Protein 6CHU (pdb70)

Foldseek 3Di:
DAPVLVFAFEEEEDALLPLVCPVVNVVLGRAYEHELPPVADPVSSVSSLVSPLVRDDDLNRYEYEFEAPPDPRNVVNVVSCVNDPHQEYEHECDQALVRQVVPPPGAYAYEHQAPNCLVHVLRNLQRPRYQHYEYEQPSHQVNVVHDDQADPVRHGDDVSVVSLVSRVVSNVVRVHAYEYYEDPPVVPLVSLLVVLLVCLLVPHRHYYYHDSVNRVSNNVSNVPDDDVNVVSVVSVVD

Structure (mmCIF, N/CA/C/O backbone):
data_6CHU
#
_entry.id   6CHU
#
_cell.length_a   91.135
_cell.length_b   91.135
_cell.length_c   220.291
_cell.angle_alpha   90.00
_cell.angle_beta   90.00
_cell.angle_gamma   120.00
#
_symmetry.space_group_name_H-M   'H 3 2'
#
loop_
_entity.id
_entity.type
_entity.pdbx_description
1 polymer 'Citrate lyase subunit beta-like protein'
2 non-polymer 'MAGNESIUM ION'
3 non-polymer 'ACETATE ION'
4 non-polymer 1,2-ETHANEDIOL
5 water water
#
loop_
_atom_site.group_PDB
_atom_site.id
_atom_site.type_symbol
_atom_site.label_atom_id
_atom_site.label_alt_id
_atom_site.label_comp_id
_atom_site.label_asym_id
_atom_site.label_entity_id
_atom_site.label_seq_id
_atom_site.pdbx_PDB_ins_code
_atom_site.Cartn_x
_atom_site.Cartn_y
_atom_site.Cartn_z
_atom_site.occupancy
_atom_site.B_iso_or_equiv
_atom_site.auth_seq_id
_atom_site.auth_comp_id
_atom_site.auth_asym_id
_atom_site.auth_atom_id
_atom_site.pdbx_PDB_model_num
ATOM 1 N N . HIS A 1 8 ? 4.265 -24.528 30.845 1.00 50.60 0 HIS A N 1
ATOM 2 C CA . HIS A 1 8 ? 5.151 -23.368 30.785 1.00 52.80 0 HIS A CA 1
ATOM 3 C C . HIS A 1 8 ? 5.185 -22.738 29.396 1.00 53.93 0 HIS A C 1
ATOM 4 O O . HIS A 1 8 ? 5.427 -21.536 29.252 1.00 54.79 0 HIS A O 1
ATOM 11 N N . MET A 1 9 ? 4.945 -23.554 28.374 1.00 48.41 1 MET A N 1
ATOM 12 C CA . MET A 1 9 ? 4.893 -23.094 26.995 1.00 47.53 1 MET A CA 1
ATOM 13 C C . MET A 1 9 ? 3.524 -23.408 26.414 1.00 44.99 1 MET A C 1
ATOM 14 O O . MET A 1 9 ? 2.921 -24.434 26.740 1.00 41.85 1 MET A O 1
ATOM 19 N N . ASN A 1 10 ? 3.028 -22.519 25.558 1.00 41.85 2 ASN A N 1
ATOM 20 C CA . ASN A 1 10 ? 1.798 -22.794 24.820 1.00 44.54 2 ASN A CA 1
ATOM 21 C C . ASN A 1 10 ? 2.173 -23.481 23.508 1.00 42.72 2 ASN A C 1
ATOM 22 O O . ASN A 1 10 ? 2.113 -22.913 22.415 1.00 37.31 2 ASN A O 1
ATOM 27 N N . LEU A 1 11 ? 2.588 -24.742 23.646 1.00 37.88 3 LEU A N 1
ATOM 28 C CA . LEU A 1 11 ? 3.081 -25.485 22.491 1.00 37.46 3 LEU A CA 1
ATOM 29 C C . LEU A 1 11 ? 1.985 -25.735 21.465 1.00 42.72 3 LEU A C 1
ATOM 30 O O . LEU A 1 11 ? 2.257 -25.729 20.256 1.00 43.77 3 LEU A O 1
ATOM 35 N N . ARG A 1 12 ? 0.746 -25.954 21.917 1.00 41.36 4 ARG A N 1
ATOM 36 C CA . ARG A 1 12 ? -0.358 -26.112 20.974 1.00 46.88 4 ARG A CA 1
ATOM 37 C C . ARG A 1 12 ? -0.613 -24.841 20.178 1.00 47.01 4 ARG A C 1
ATOM 38 O O . ARG A 1 12 ? -1.107 -24.913 19.047 1.00 48.16 4 ARG A O 1
ATOM 46 N N . ALA A 1 13 ? -0.277 -23.674 20.734 1.00 46.95 5 ALA A N 1
ATOM 47 C CA . ALA A 1 13 ? -0.456 -22.435 19.986 1.00 47.86 5 ALA A CA 1
ATOM 48 C C . ALA A 1 13 ? 0.534 -22.325 18.835 1.00 46.43 5 ALA A C 1
ATOM 49 O O . ALA A 1 13 ? 0.234 -21.682 17.823 1.00 45.75 5 ALA A O 1
ATOM 51 N N . ALA A 1 14 ? 1.711 -22.927 18.969 1.00 45.52 6 ALA A N 1
ATOM 52 C CA . ALA A 1 14 ? 2.670 -22.898 17.877 1.00 46.33 6 ALA A CA 1
ATOM 53 C C . ALA A 1 14 ? 2.259 -23.890 16.793 1.00 44.28 6 ALA A C 1
ATOM 54 O O . ALA A 1 14 ? 1.521 -24.850 17.034 1.00 45.27 6 ALA A O 1
ATOM 56 N N . GLY A 1 15 ? 2.745 -23.643 15.580 1.00 44.43 7 GLY A N 1
ATOM 57 C CA . GLY A 1 15 ? 2.423 -24.489 14.470 1.00 38.62 7 GLY A CA 1
ATOM 58 C C . GLY A 1 15 ? 3.019 -25.879 14.611 1.00 33.65 7 GLY A C 1
ATOM 59 O O . GLY A 1 15 ? 3.687 -26.208 15.605 1.00 32.58 7 GLY A O 1
ATOM 60 N N . PRO A 1 16 ? 2.781 -26.713 13.602 1.00 28.11 8 PRO A N 1
ATOM 61 C CA . PRO A 1 16 ? 3.209 -28.116 13.661 1.00 27.42 8 PRO A CA 1
ATOM 62 C C . PRO A 1 16 ? 4.634 -28.373 13.200 1.00 27.02 8 PRO A C 1
ATOM 63 O O . PRO A 1 16 ? 5.076 -29.525 13.257 1.00 25.74 8 PRO A O 1
ATOM 67 N N . GLY A 1 17 ? 5.358 -27.356 12.739 1.00 26.21 9 GLY A N 1
ATOM 68 C CA . GLY A 1 17 ? 6.667 -27.599 12.167 1.00 26.34 9 GLY A CA 1
ATOM 69 C C . GLY A 1 17 ? 7.779 -27.339 13.155 1.00 23.05 9 GLY A C 1
ATOM 70 O O . GLY A 1 17 ? 8.162 -26.189 13.382 1.00 27.20 9 GLY A O 1
ATOM 71 N N . TRP A 1 18 ? 8.298 -28.407 13.746 1.00 23.43 10 TRP A N 1
ATOM 72 C CA . TRP A 1 18 ? 9.394 -28.334 14.696 1.00 24.41 10 TRP A CA 1
ATOM 73 C C . TRP A 1 18 ? 10.686 -28.746 14.004 1.00 24.82 10 TRP A C 1
ATOM 74 O O . TRP A 1 18 ? 10.691 -29.627 13.140 1.00 26.28 10 TRP A O 1
ATOM 85 N N . LEU A 1 19 ? 11.788 -28.114 14.397 1.00 23.96 11 LEU A N 1
ATOM 86 C CA . LEU A 1 19 ? 13.042 -28.266 13.662 1.00 24.75 11 LEU A CA 1
ATOM 87 C C . LEU A 1 19 ? 14.197 -28.459 14.632 1.00 23.53 11 LEU A C 1
ATOM 88 O O . LEU A 1 19 ? 14.457 -27.587 15.468 1.00 24.92 11 LEU A O 1
ATOM 93 N N . PHE A 1 20 ? 14.892 -29.593 14.512 1.00 24.21 12 PHE A N 1
ATOM 94 C CA . PHE A 1 20 ? 16.154 -29.777 15.219 1.00 22.63 12 PHE A CA 1
ATOM 95 C C . PHE A 1 20 ? 17.207 -28.813 14.682 1.00 26.83 12 PHE A C 1
ATOM 96 O O . PHE A 1 20 ? 17.361 -28.646 13.469 1.00 26.14 12 PHE A O 1
ATOM 104 N N . CYS A 1 21 ? 17.953 -28.200 15.599 1.00 21.60 13 CYS A N 1
ATOM 105 C CA . CYS A 1 21 ? 19.146 -27.426 15.264 1.00 24.22 13 CYS A CA 1
ATOM 106 C C . CYS A 1 21 ? 20.237 -27.847 16.238 1.00 29.05 13 CYS A C 1
ATOM 107 O O . CYS A 1 21 ? 20.074 -27.659 17.461 1.00 29.53 13 CYS A O 1
ATOM 110 N N . PRO A 1 22 ? 21.336 -28.436 15.767 1.00 27.46 14 PRO A N 1
ATOM 111 C CA . PRO A 1 22 ? 22.446 -28.770 16.677 1.00 26.89 14 PRO A CA 1
ATOM 112 C C . PRO A 1 22 ? 22.924 -27.535 17.430 1.00 27.96 14 PRO A C 1
ATOM 113 O O . PRO A 1 22 ? 23.191 -26.487 16.834 1.00 28.18 14 PRO A O 1
ATOM 117 N N . ALA A 1 23 ? 23.051 -27.671 18.755 1.00 27.37 15 ALA A N 1
ATOM 118 C CA . ALA A 1 23 ? 23.381 -26.520 19.591 1.00 22.95 15 ALA A CA 1
ATOM 119 C C . ALA A 1 23 ? 24.833 -26.072 19.472 1.00 29.39 15 ALA A C 1
ATOM 120 O O . ALA A 1 23 ? 25.170 -25.020 20.022 1.00 30.3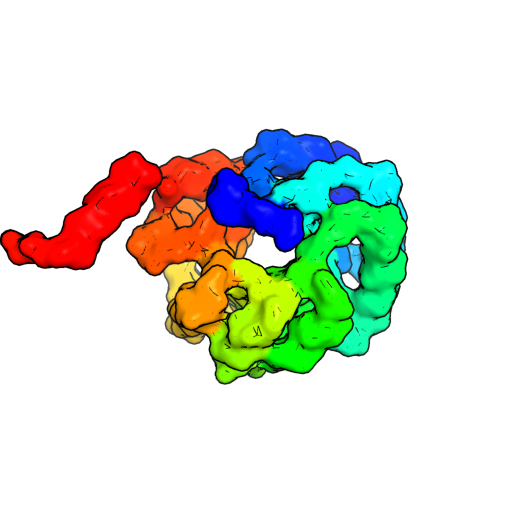9 15 ALA A O 1
ATOM 122 N N . ASP A 1 24 ? 25.701 -26.822 18.787 1.00 30.96 16 ASP A N 1
ATOM 123 C CA . ASP A 1 24 ? 27.054 -26.340 18.534 1.00 31.20 16 ASP A CA 1
ATOM 124 C C . ASP A 1 24 ? 27.144 -25.509 17.261 1.00 36.73 16 ASP A C 1
ATOM 125 O O . ASP A 1 24 ? 28.250 -25.191 16.814 1.00 34.36 16 ASP A O 1
ATOM 130 N N . ARG A 1 25 ? 26.009 -25.124 16.684 1.00 33.95 17 ARG A N 1
ATOM 131 C CA . ARG A 1 25 ? 25.972 -24.231 15.527 1.00 33.85 17 ARG A CA 1
ATOM 132 C C . ARG A 1 25 ? 25.149 -22.984 15.851 1.00 36.23 17 ARG A C 1
ATOM 133 O O . ARG A 1 25 ? 24.095 -22.748 15.245 1.00 36.80 17 ARG A O 1
ATOM 141 N N . PRO A 1 26 ? 25.602 -22.166 16.812 1.00 33.35 18 PRO A N 1
ATOM 142 C CA . PRO A 1 26 ? 24.839 -20.953 17.163 1.00 31.64 18 PRO A CA 1
ATOM 143 C C . PRO A 1 26 ? 24.667 -19.985 16.008 1.00 36.77 18 PRO A C 1
ATOM 144 O O . PRO A 1 26 ? 23.717 -19.193 16.009 1.00 37.81 18 PRO A O 1
ATOM 148 N N . GLU A 1 27 ? 25.564 -20.008 15.023 1.00 39.45 19 GLU A N 1
ATOM 149 C CA . GLU A 1 27 ? 25.386 -19.154 13.857 1.00 39.88 19 GLU A CA 1
ATOM 150 C C . GLU A 1 27 ? 24.127 -19.502 13.074 1.00 37.95 19 GLU A C 1
ATOM 151 O O . GLU A 1 27 ? 23.709 -18.707 12.226 1.00 44.00 19 GLU A O 1
ATOM 157 N N . ARG A 1 28 ? 23.508 -20.649 13.347 1.00 37.03 20 ARG A N 1
ATOM 158 C CA . ARG A 1 28 ? 22.297 -21.077 12.660 1.00 38.96 20 ARG A CA 1
ATOM 159 C C . ARG A 1 28 ? 21.032 -20.891 13.489 1.00 37.54 20 ARG A C 1
ATOM 160 O O . ARG A 1 28 ? 19.940 -21.145 12.974 1.00 35.84 20 ARG A O 1
ATOM 168 N N . PHE A 1 29 ? 21.147 -20.462 14.752 1.00 35.87 21 PHE A N 1
ATOM 169 C CA . PHE A 1 29 ? 19.981 -20.440 15.639 1.00 35.55 21 PHE A CA 1
ATOM 170 C C . PHE A 1 29 ? 18.905 -19.499 15.107 1.00 35.50 21 PHE A C 1
ATOM 171 O O . PHE A 1 29 ? 17.720 -19.850 15.070 1.00 31.41 21 PHE A O 1
ATOM 179 N N . ALA A 1 30 ? 19.301 -18.291 14.698 1.00 38.04 22 ALA A N 1
ATOM 180 C CA . ALA A 1 30 ? 18.320 -17.320 14.220 1.00 37.93 22 ALA A CA 1
ATOM 181 C C . ALA A 1 30 ? 17.607 -17.829 12.974 1.00 36.32 22 ALA A C 1
ATOM 182 O O . ALA A 1 30 ? 16.389 -17.665 12.835 1.00 39.59 22 ALA A O 1
ATOM 184 N N . LYS A 1 31 ? 18.351 -18.460 12.062 1.00 37.89 23 LYS A N 1
ATOM 185 C CA . LYS A 1 31 ? 17.743 -18.982 10.844 1.00 39.81 23 LYS A CA 1
ATOM 186 C C . LYS A 1 31 ? 16.758 -20.095 11.163 1.00 38.13 23 LYS A C 1
ATOM 187 O O . LYS A 1 31 ? 15.688 -20.185 10.550 1.00 32.76 23 LYS A O 1
ATOM 193 N N . ALA A 1 32 ? 17.111 -20.960 12.117 1.00 34.94 24 ALA A N 1
ATOM 194 C CA . ALA A 1 32 ? 16.215 -22.041 12.510 1.00 30.73 24 ALA A CA 1
ATOM 195 C C . ALA A 1 32 ? 14.933 -21.492 13.123 1.00 30.04 24 ALA A C 1
ATOM 196 O O . ALA A 1 32 ? 13.836 -21.988 12.837 1.00 30.92 24 ALA A O 1
ATOM 198 N N . ALA A 1 33 ? 15.051 -20.457 13.961 1.00 31.60 25 ALA A N 1
ATOM 199 C CA . ALA A 1 33 ? 13.872 -19.876 14.591 1.00 32.71 25 ALA A CA 1
ATOM 200 C C . ALA A 1 33 ? 12.965 -19.214 13.562 1.00 37.02 25 ALA A C 1
ATOM 201 O O . ALA A 1 33 ? 11.734 -19.291 13.669 1.00 40.33 25 ALA A O 1
ATOM 203 N N . ALA A 1 34 ? 13.554 -18.555 12.562 1.00 35.03 26 ALA A N 1
ATOM 204 C CA . ALA A 1 34 ? 12.754 -17.934 11.510 1.00 34.72 26 ALA A CA 1
ATOM 205 C C . ALA A 1 34 ? 12.094 -18.972 10.607 1.00 36.73 26 ALA A C 1
ATOM 206 O O . ALA A 1 34 ? 11.015 -18.716 10.064 1.00 44.17 26 ALA A O 1
ATOM 208 N N . ALA A 1 35 ? 12.712 -20.144 10.437 1.00 35.94 27 ALA A N 1
ATOM 209 C CA . ALA A 1 35 ? 12.168 -21.151 9.528 1.00 36.75 27 ALA A CA 1
ATOM 210 C C . ALA A 1 35 ? 11.081 -22.003 10.168 1.00 35.03 27 ALA A C 1
ATOM 211 O O . ALA A 1 35 ? 10.190 -22.492 9.467 1.00 33.23 27 ALA A O 1
ATOM 213 N N . ALA A 1 36 ? 11.132 -22.207 11.477 1.00 28.85 28 ALA A N 1
ATOM 214 C CA . ALA A 1 36 ? 10.302 -23.217 12.104 1.00 27.70 28 ALA A CA 1
ATOM 215 C C . ALA A 1 36 ? 9.310 -22.592 13.077 1.00 31.38 28 ALA A C 1
ATOM 216 O O . ALA A 1 36 ? 9.435 -21.431 13.484 1.00 31.24 28 ALA A O 1
ATOM 218 N N . ASP A 1 37 ? 8.307 -23.391 13.436 1.00 27.16 29 ASP A N 1
ATOM 2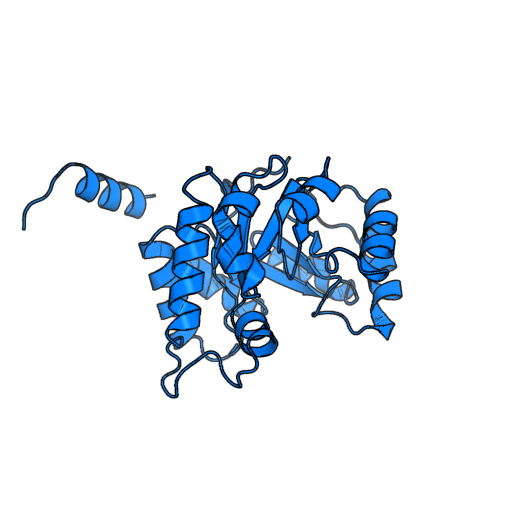19 C CA . ASP A 1 37 ? 7.370 -22.997 14.481 1.00 32.57 29 ASP A CA 1
ATOM 220 C C . ASP A 1 37 ? 8.008 -23.132 15.860 1.00 31.09 29 ASP A C 1
ATOM 221 O O . ASP A 1 37 ? 7.929 -22.216 16.682 1.00 29.95 29 ASP A O 1
ATOM 226 N N . VAL A 1 38 ? 8.668 -24.254 16.115 1.00 26.20 30 VAL A N 1
ATOM 227 C CA . VAL A 1 38 ? 9.411 -24.478 17.355 1.00 24.98 30 VAL A CA 1
ATOM 228 C C . VAL A 1 38 ? 10.776 -25.036 16.983 1.00 27.97 30 VAL A C 1
ATOM 229 O O . VAL A 1 38 ? 10.883 -25.883 16.091 1.00 28.04 30 VAL A O 1
ATOM 233 N N . VAL A 1 39 ? 11.818 -24.560 17.654 1.00 24.94 31 VAL A N 1
ATOM 234 C CA . VAL A 1 39 ? 13.172 -25.059 17.448 1.00 23.10 31 VAL A CA 1
ATOM 235 C C . VAL A 1 39 ? 13.527 -25.989 18.600 1.00 24.86 31 VAL A C 1
ATOM 236 O O . VAL A 1 39 ? 13.288 -25.661 19.772 1.00 25.18 31 VAL A O 1
ATOM 240 N N . ILE A 1 40 ? 14.110 -27.137 18.277 1.00 21.17 32 ILE A N 1
ATOM 241 C CA . ILE A 1 40 ? 14.676 -28.042 19.274 1.00 20.62 32 ILE A CA 1
ATOM 242 C C . ILE A 1 40 ? 16.186 -27.845 19.234 1.00 26.91 32 ILE A C 1
ATOM 243 O O . ILE A 1 40 ? 16.861 -28.349 18.329 1.00 23.85 32 ILE A O 1
ATOM 248 N N . LEU A 1 41 ? 16.735 -27.121 20.208 1.00 22.76 33 LEU A N 1
ATOM 249 C CA . LEU A 1 41 ? 18.185 -26.979 20.286 1.00 24.22 33 LEU A CA 1
ATOM 250 C C . LEU A 1 41 ? 18.736 -28.271 20.870 1.00 29.00 33 LEU A C 1
ATOM 251 O O . LEU A 1 41 ? 18.310 -28.706 21.949 1.00 25.92 33 LEU A O 1
ATOM 256 N N . ASP A 1 42 ? 19.644 -28.908 20.138 1.00 25.39 34 ASP A N 1
ATOM 257 C CA . ASP A 1 42 ? 19.987 -30.301 20.370 1.00 26.02 34 ASP A CA 1
ATOM 258 C C . ASP A 1 42 ? 21.346 -30.409 21.045 1.00 24.79 34 ASP A C 1
ATOM 259 O O . ASP A 1 42 ? 22.355 -29.956 20.494 1.00 25.97 34 ASP A O 1
ATOM 264 N N . LEU A 1 43 ? 21.371 -31.028 22.225 1.00 24.10 35 LEU A N 1
ATOM 265 C CA . LEU A 1 43 ? 22.612 -31.410 22.885 1.00 24.21 35 LEU A CA 1
ATOM 266 C C . LEU A 1 43 ? 22.924 -32.895 22.726 1.00 26.06 35 LEU A C 1
ATOM 267 O O . LEU A 1 43 ? 24.006 -33.337 23.144 1.00 21.82 35 LEU A O 1
ATOM 272 N N . GLU A 1 44 ? 22.017 -33.672 22.128 1.00 23.02 36 GLU A N 1
ATOM 273 C CA . GLU A 1 44 ? 22.238 -35.110 22.003 1.00 24.55 36 GLU A CA 1
ATOM 274 C C . GLU A 1 44 ? 22.770 -35.467 20.613 1.00 24.67 36 GLU A C 1
ATOM 275 O O . GLU A 1 44 ? 23.824 -34.968 20.208 1.00 25.74 36 GLU A O 1
ATOM 281 N N . ASP A 1 45 ? 22.067 -36.329 19.871 1.00 22.75 37 ASP A N 1
ATOM 282 C CA . ASP A 1 45 ? 22.704 -36.982 18.729 1.00 24.47 37 ASP A CA 1
ATOM 283 C C . ASP A 1 45 ? 23.092 -36.018 17.614 1.00 28.36 37 ASP A C 1
ATOM 284 O O . ASP A 1 45 ? 23.966 -36.353 16.807 1.00 28.30 37 ASP A O 1
ATOM 289 N N . GLY A 1 46 ? 22.499 -34.830 17.561 1.00 26.60 38 GLY A N 1
ATOM 290 C CA . GLY A 1 46 ? 22.923 -33.871 16.552 1.00 28.60 38 GLY A CA 1
ATOM 291 C C . GLY A 1 46 ? 24.299 -33.271 16.776 1.00 30.50 38 GLY A C 1
ATOM 292 O O . GLY A 1 46 ? 24.815 -32.614 15.864 1.00 27.60 38 GLY A O 1
ATOM 293 N N . VAL A 1 47 ? 24.906 -33.473 17.947 1.00 28.12 39 VAL A N 1
ATOM 294 C CA . VAL A 1 47 ? 26.187 -32.864 18.299 1.00 31.71 39 VAL A CA 1
ATOM 295 C C . VAL A 1 47 ? 27.179 -33.962 18.652 1.00 32.11 39 VAL A C 1
ATOM 296 O O . VAL A 1 47 ? 26.887 -34.816 19.499 1.00 33.56 39 VAL A O 1
ATOM 300 N N . ALA A 1 48 ? 28.356 -33.920 18.024 1.00 31.59 40 ALA A N 1
ATOM 301 C CA . ALA A 1 48 ? 29.395 -34.901 18.305 1.00 33.53 40 ALA A CA 1
ATOM 302 C C . ALA A 1 48 ? 29.838 -34.803 19.760 1.00 38.06 40 ALA A C 1
ATOM 303 O O . ALA A 1 48 ? 29.852 -33.721 20.355 1.00 34.64 40 ALA A O 1
ATOM 305 N N . GLU A 1 49 ? 30.199 -35.960 20.325 1.00 38.04 41 GLU A N 1
ATOM 306 C CA . GLU A 1 49 ? 30.630 -36.038 21.719 1.00 41.19 41 GLU A CA 1
ATOM 307 C C . GLU A 1 49 ? 31.638 -34.944 22.070 1.00 41.16 41 GLU A C 1
ATOM 308 O O . GLU A 1 49 ? 31.510 -34.274 23.100 1.00 42.97 41 GLU A O 1
ATOM 314 N N . ALA A 1 50 ? 32.646 -34.740 21.216 1.00 40.84 42 ALA A N 1
ATOM 315 C CA . ALA A 1 50 ? 33.687 -33.762 21.521 1.00 36.12 42 ALA A CA 1
ATOM 316 C C . ALA A 1 50 ? 33.187 -32.325 21.441 1.00 36.08 42 ALA A C 1
ATOM 317 O O . ALA A 1 50 ? 33.858 -31.419 21.952 1.00 37.70 42 ALA A O 1
ATOM 319 N N . GLN A 1 51 ? 32.045 -32.096 20.804 1.00 33.21 43 GLN A N 1
ATOM 320 C CA . GLN A 1 51 ? 31.497 -30.760 20.615 1.00 38.82 43 GLN A CA 1
ATOM 321 C C . GLN A 1 51 ? 30.402 -30.410 21.616 1.00 35.83 43 GLN A C 1
ATOM 322 O O . GLN A 1 51 ? 29.892 -29.287 21.584 1.00 31.85 43 GLN A O 1
ATOM 328 N N . LYS A 1 52 ? 30.026 -31.332 22.496 1.00 36.02 44 LYS A N 1
ATOM 329 C CA . LYS A 1 52 ? 28.933 -31.065 23.425 1.00 32.94 44 LYS A CA 1
ATOM 330 C C . LYS A 1 52 ? 29.270 -29.958 24.430 1.00 34.90 44 LYS A C 1
ATOM 331 O O . LYS A 1 52 ? 28.390 -29.140 24.745 1.00 34.39 44 LYS A O 1
ATOM 337 N N . PRO A 1 53 ? 30.493 -29.889 24.977 1.00 37.60 45 PRO A N 1
ATOM 338 C CA . PRO A 1 53 ? 30.819 -28.723 25.819 1.00 35.75 45 PRO A CA 1
ATOM 339 C C . PRO A 1 53 ? 30.664 -27.397 25.092 1.00 37.78 45 PRO A C 1
ATOM 340 O O . PRO A 1 53 ? 30.138 -26.437 25.669 1.00 36.53 45 PRO A O 1
ATOM 344 N N . ALA A 1 54 ? 31.102 -27.315 23.832 1.00 36.15 46 ALA A N 1
ATOM 345 C CA . ALA A 1 54 ? 30.902 -26.081 23.076 1.00 38.45 46 ALA A CA 1
ATOM 346 C C . ALA A 1 54 ? 29.422 -25.818 22.815 1.00 37.12 46 ALA A C 1
ATOM 347 O O . ALA A 1 54 ? 29.000 -24.657 22.760 1.00 33.72 46 ALA A O 1
ATOM 349 N N . ALA A 1 55 ? 28.621 -26.876 22.658 1.00 31.39 47 ALA A N 1
ATOM 350 C CA . ALA A 1 55 ? 27.188 -26.692 22.445 1.00 30.51 47 ALA A CA 1
ATOM 351 C C . ALA A 1 55 ? 26.518 -26.128 23.693 1.00 32.29 47 ALA A C 1
ATOM 352 O O . ALA A 1 55 ? 25.599 -25.308 23.593 1.00 34.35 47 ALA A O 1
ATOM 354 N N . ARG A 1 56 ? 26.973 -26.551 24.875 1.00 34.62 48 ARG A N 1
ATOM 355 C CA . ARG A 1 56 ? 26.411 -26.033 26.120 1.00 30.47 48 ARG A CA 1
ATOM 356 C C . ARG A 1 56 ? 26.721 -24.552 26.300 1.00 28.22 48 ARG A C 1
ATOM 357 O O . ARG A 1 56 ? 25.878 -23.794 26.794 1.00 33.65 48 ARG A O 1
ATOM 365 N N . ASN A 1 57 ? 27.922 -24.120 25.907 1.00 32.36 49 ASN A N 1
ATOM 366 C CA . ASN A 1 57 ? 28.243 -22.697 25.959 1.00 35.52 49 ASN A CA 1
ATOM 367 C C . ASN A 1 57 ? 27.403 -21.909 24.961 1.00 35.71 49 ASN A C 1
ATOM 368 O O . ASN A 1 57 ? 26.919 -20.818 25.278 1.00 35.74 49 ASN A O 1
ATOM 373 N N . ALA A 1 58 ? 27.213 -22.443 23.752 1.00 31.88 50 ALA A N 1
ATOM 374 C CA . ALA A 1 58 ? 26.369 -21.751 22.783 1.00 35.91 50 ALA A CA 1
ATOM 375 C C . ALA A 1 58 ? 24.941 -21.647 23.296 1.00 35.67 50 ALA A C 1
ATOM 376 O O . ALA A 1 58 ? 24.259 -20.641 23.067 1.00 39.09 50 ALA A O 1
ATOM 378 N N . LEU A 1 59 ? 24.477 -22.684 23.997 1.00 34.39 51 LEU A N 1
ATOM 379 C CA . LEU A 1 59 ? 23.141 -22.658 24.578 1.00 33.35 51 LEU A CA 1
ATOM 380 C C . LEU A 1 59 ? 22.969 -21.466 25.508 1.00 36.10 51 LEU A C 1
ATOM 381 O O . LEU A 1 59 ? 21.937 -20.786 25.477 1.00 34.71 51 LEU A O 1
ATOM 386 N N . ARG A 1 60 ? 23.976 -21.199 26.342 1.00 32.34 52 ARG A N 1
ATOM 387 C CA . ARG A 1 60 ? 23.923 -20.051 27.240 1.00 36.43 52 ARG A CA 1
ATOM 388 C C . ARG A 1 60 ? 24.099 -18.738 26.487 1.00 35.97 52 ARG A C 1
ATOM 389 O O . ARG A 1 60 ? 23.456 -17.734 26.819 1.00 41.29 52 ARG A O 1
ATOM 397 N N . ASP A 1 61 ? 24.969 -18.717 25.476 1.00 39.57 53 ASP A N 1
ATOM 398 C CA . ASP A 1 61 ? 25.434 -17.458 24.899 1.00 41.49 53 ASP A CA 1
ATOM 399 C C . ASP A 1 61 ? 24.519 -16.893 23.822 1.00 37.95 53 ASP A C 1
ATOM 400 O O . ASP A 1 61 ? 24.519 -15.676 23.606 1.00 35.16 53 ASP A O 1
ATOM 405 N N . THR A 1 62 ? 23.744 -17.733 23.144 1.00 36.93 54 THR A N 1
ATOM 406 C CA . THR A 1 62 ? 22.953 -17.326 21.983 1.00 40.28 54 THR A CA 1
ATOM 407 C C . THR A 1 62 ? 21.508 -17.740 22.227 1.00 36.19 54 THR A C 1
ATOM 408 O O . THR A 1 62 ? 21.050 -18.778 21.731 1.00 33.80 54 THR A O 1
ATOM 412 N N . PRO A 1 63 ? 20.758 -16.948 22.991 1.00 34.27 55 PRO A N 1
ATOM 413 C CA . PRO A 1 63 ? 19.403 -17.355 23.373 1.00 30.85 55 PRO A CA 1
ATOM 414 C C . PRO A 1 63 ? 18.396 -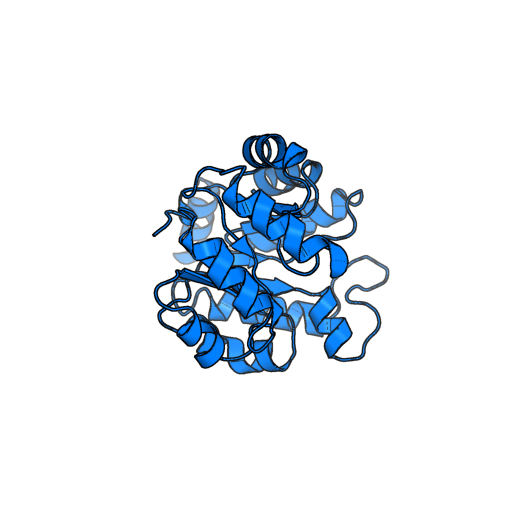17.190 22.243 1.00 34.93 55 PRO A C 1
ATOM 415 O O . PRO A 1 63 ? 18.490 -16.283 21.408 1.00 36.05 55 PRO A O 1
ATOM 419 N N . LEU A 1 64 ? 17.426 -18.097 22.231 1.00 31.16 56 LEU A N 1
ATOM 420 C CA . LEU A 1 64 ? 16.243 -18.023 21.385 1.00 34.42 56 LEU A CA 1
ATOM 421 C C . LEU A 1 64 ? 15.022 -17.795 22.270 1.00 34.90 56 LEU A C 1
ATOM 422 O O . LEU A 1 64 ? 15.104 -17.849 23.498 1.00 35.53 56 LEU A O 1
ATOM 427 N N . ASP A 1 65 ? 13.884 -17.517 21.633 1.00 35.16 57 ASP A N 1
ATOM 428 C CA . ASP A 1 65 ? 12.634 -17.267 22.348 1.00 35.76 57 ASP A CA 1
ATOM 429 C C . ASP A 1 65 ? 12.225 -18.512 23.124 1.00 31.62 57 ASP A C 1
ATOM 430 O O . ASP A 1 65 ? 11.904 -19.542 22.515 1.00 28.70 57 ASP A O 1
ATOM 435 N N . PRO A 1 66 ? 12.217 -18.468 24.461 1.00 31.82 58 PRO A N 1
ATOM 436 C CA . PRO A 1 66 ? 11.854 -19.668 25.228 1.00 30.76 58 PRO A CA 1
ATOM 437 C C . PRO A 1 66 ? 10.397 -20.076 25.081 1.00 28.92 58 PRO A C 1
ATOM 438 O O . PRO A 1 66 ? 10.066 -21.209 25.434 1.00 31.94 58 PRO A O 1
ATOM 442 N N . GLU A 1 67 ? 9.522 -19.206 24.563 1.00 33.10 59 GLU A 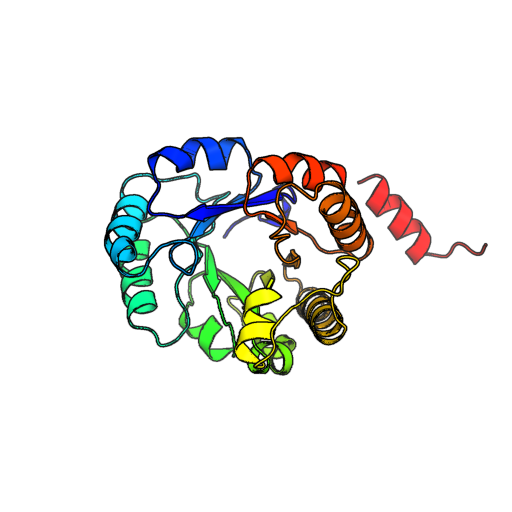N 1
ATOM 443 C CA . GLU A 1 67 ? 8.154 -19.623 24.257 1.00 32.00 59 GLU A CA 1
ATOM 444 C C . GLU A 1 67 ? 8.083 -20.542 23.042 1.00 31.69 59 GLU A C 1
ATOM 445 O O . GLU A 1 67 ? 7.048 -21.181 22.824 1.00 34.31 59 GLU A O 1
ATOM 451 N N . ARG A 1 68 ? 9.156 -20.634 22.258 1.00 30.65 60 ARG A N 1
ATOM 452 C CA . ARG A 1 68 ? 9.135 -21.375 21.002 1.00 29.23 60 ARG A CA 1
ATOM 453 C C . ARG A 1 68 ? 10.380 -22.231 20.823 1.00 30.05 60 ARG A C 1
ATOM 454 O O . ARG A 1 68 ? 10.712 -22.597 19.689 1.00 28.71 60 ARG A O 1
ATOM 462 N N . THR A 1 69 ? 11.077 -22.551 21.914 1.00 26.09 61 THR A N 1
ATOM 463 C CA . THR A 1 69 ? 12.310 -23.319 21.847 1.00 22.97 61 THR A CA 1
ATOM 464 C C . THR A 1 69 ? 12.328 -24.356 22.958 1.00 25.66 61 THR A C 1
ATOM 465 O O . THR A 1 69 ? 12.011 -24.051 24.110 1.00 27.31 61 THR A O 1
ATOM 469 N N A VAL A 1 70 ? 12.725 -25.578 22.586 0.50 22.79 62 VAL A N 1
ATOM 470 N N B VAL A 1 70 ? 12.665 -25.587 22.607 0.50 22.60 62 VAL A N 1
ATOM 471 C CA A VAL A 1 70 ? 12.869 -26.751 23.446 0.50 23.35 62 VAL A CA 1
ATOM 472 C CA B VAL A 1 70 ? 12.915 -26.621 23.595 0.50 23.71 62 VAL A CA 1
ATOM 473 C C A VAL A 1 70 ? 14.311 -27.239 23.333 0.50 25.27 62 VAL A C 1
ATOM 474 C C B VAL A 1 70 ? 14.359 -27.070 23.426 0.50 25.29 62 VAL A C 1
ATOM 475 O O A VAL A 1 70 ? 14.940 -27.094 22.282 0.50 25.57 62 VAL A O 1
ATOM 476 O O B VAL A 1 70 ? 15.028 -26.737 22.448 0.50 23.81 62 VAL A O 1
ATOM 483 N N . VAL A 1 71 ? 14.851 -27.804 24.414 1.00 22.50 63 VAL A N 1
ATOM 484 C CA . VAL A 1 71 ? 16.237 -28.273 24.421 1.00 23.31 63 VAL A CA 1
ATOM 485 C C . VAL A 1 71 ? 16.235 -29.788 24.560 1.00 22.37 63 VAL A C 1
ATOM 486 O O . VAL A 1 71 ? 15.712 -30.321 25.547 1.00 22.74 63 VAL A O 1
ATOM 490 N N . ARG A 1 72 ? 16.809 -30.490 23.576 1.00 22.22 64 ARG A N 1
ATOM 491 C CA . ARG A 1 72 ? 16.997 -31.930 23.722 1.00 18.22 64 ARG A CA 1
ATOM 492 C C . ARG A 1 72 ? 18.273 -32.191 24.507 1.00 21.05 64 ARG A C 1
ATOM 493 O O . ARG A 1 72 ? 19.374 -31.828 24.069 1.00 22.40 64 ARG A O 1
ATOM 501 N N . ILE A 1 73 ? 18.115 -32.788 25.690 1.00 22.14 65 ILE A N 1
ATOM 502 C CA . ILE A 1 73 ? 19.239 -33.137 26.546 1.00 20.08 65 ILE A CA 1
ATOM 503 C C . ILE A 1 73 ? 19.660 -34.566 26.236 1.00 20.83 65 ILE A C 1
ATOM 504 O O . ILE A 1 73 ? 19.117 -35.198 25.329 1.00 22.23 65 ILE A O 1
ATOM 509 N N . ASN A 1 74 ? 20.638 -35.074 26.972 1.00 23.16 66 ASN A N 1
ATOM 510 C CA . ASN A 1 74 ? 21.116 -36.429 26.776 1.00 24.17 66 ASN A CA 1
ATOM 511 C C . ASN A 1 74 ? 20.349 -37.394 27.681 1.00 24.53 66 ASN A C 1
ATOM 512 O O . ASN A 1 74 ? 19.527 -36.991 28.511 1.00 21.76 66 ASN A O 1
ATOM 517 N N . ALA A 1 75 ? 20.591 -38.688 27.482 1.00 23.87 67 ALA A N 1
ATOM 518 C CA . ALA A 1 75 ? 19.703 -39.692 28.056 1.00 23.76 67 ALA A CA 1
ATOM 519 C C . ALA A 1 75 ? 19.880 -39.802 29.572 1.00 25.25 67 ALA A C 1
ATOM 520 O O . ALA A 1 75 ? 20.905 -39.416 30.143 1.00 24.28 67 ALA A O 1
ATOM 522 N N . GLY A 1 76 ? 18.848 -40.343 30.222 1.00 22.49 68 GLY A N 1
ATOM 523 C CA . GLY A 1 76 ? 18.867 -40.548 31.660 1.00 22.28 68 GLY A CA 1
ATOM 524 C C . GLY A 1 76 ? 20.081 -41.328 32.123 1.00 26.36 68 GLY A C 1
ATOM 525 O O . GLY A 1 76 ? 20.502 -42.289 31.469 1.00 26.63 68 GLY A O 1
ATOM 526 N N . GLY A 1 77 ? 20.679 -40.897 33.227 1.00 26.64 69 GLY A N 1
ATOM 527 C CA . GLY A 1 77 ? 21.803 -41.597 33.805 1.00 30.64 69 GLY A CA 1
ATOM 528 C C . GLY A 1 77 ? 23.149 -41.305 33.181 1.00 36.06 69 GLY A C 1
ATOM 529 O O . GLY A 1 77 ? 24.160 -41.824 33.670 1.00 32.83 69 GLY A O 1
ATOM 530 N N . THR A 1 78 ? 23.211 -40.497 32.127 1.00 30.79 70 THR A N 1
ATOM 531 C CA . THR A 1 78 ? 24.494 -40.196 31.505 1.00 29.48 70 THR A CA 1
ATOM 532 C C . THR A 1 78 ? 25.147 -38.983 32.154 1.00 31.35 70 THR A C 1
ATOM 533 O O . THR A 1 78 ? 24.474 -38.074 32.652 1.00 28.12 70 THR A O 1
ATOM 537 N N . ALA A 1 79 ? 26.480 -38.972 32.133 1.00 26.55 71 ALA A N 1
ATOM 538 C CA . ALA A 1 79 ? 27.199 -37.795 32.604 1.00 26.89 71 ALA A CA 1
ATOM 539 C C . ALA A 1 79 ? 26.881 -36.584 31.737 1.00 30.06 71 ALA A C 1
ATOM 540 O O . ALA A 1 79 ? 26.823 -35.457 32.244 1.00 27.88 71 ALA A O 1
ATOM 542 N N . ASP A 1 80 ? 26.640 -36.800 30.436 1.00 30.47 72 ASP A N 1
ATOM 543 C CA . ASP A 1 80 ? 26.261 -35.691 29.566 1.00 30.27 72 ASP A CA 1
ATOM 544 C C . ASP A 1 80 ? 24.984 -35.019 30.046 1.00 25.11 72 ASP A C 1
ATOM 545 O O . ASP A 1 80 ? 24.895 -33.786 30.055 1.00 26.08 72 ASP A O 1
ATOM 550 N N . GLN A 1 81 ? 23.984 -35.805 30.453 1.00 28.26 73 GLN A N 1
ATOM 551 C CA . GLN A 1 81 ? 22.745 -35.185 30.914 1.00 28.33 73 GLN A CA 1
ATOM 552 C C . GLN A 1 81 ? 22.991 -34.309 32.135 1.00 23.33 73 GLN A C 1
ATOM 553 O O . GLN A 1 81 ? 22.413 -33.219 32.255 1.00 23.73 73 GLN A O 1
ATOM 559 N N . ALA A 1 82 ? 23.860 -34.757 33.046 1.00 24.03 74 ALA A N 1
ATOM 560 C CA . ALA A 1 82 ? 24.177 -33.940 34.212 1.00 26.71 74 ALA A CA 1
ATOM 561 C C . ALA A 1 82 ? 24.802 -32.618 33.793 1.00 28.36 74 ALA A C 1
ATOM 562 O O . ALA A 1 82 ? 24.448 -31.556 34.322 1.00 25.83 74 ALA A O 1
ATOM 564 N N . ARG A 1 83 ? 25.726 -32.663 32.828 1.00 27.53 75 ARG A N 1
ATOM 565 C CA . ARG A 1 83 ? 26.320 -31.437 32.306 1.00 29.06 75 ARG A CA 1
ATOM 566 C C . ARG A 1 83 ? 25.275 -30.565 31.618 1.00 27.12 75 ARG A C 1
ATOM 567 O O . ARG A 1 83 ? 25.294 -29.337 31.768 1.00 25.86 75 ARG A O 1
ATOM 575 N N . ASP A 1 84 ? 24.352 -31.187 30.870 1.00 27.02 76 ASP A N 1
ATOM 576 C CA . ASP A 1 84 ? 23.287 -30.446 30.190 1.00 24.22 76 ASP A CA 1
ATOM 577 C C . ASP A 1 84 ? 22.437 -29.661 31.179 1.00 26.50 76 ASP A C 1
ATOM 578 O O . ASP A 1 84 ? 22.113 -28.490 30.951 1.00 24.47 76 ASP A O 1
ATOM 583 N N . LEU A 1 85 ? 22.013 -30.314 32.260 1.00 22.67 77 LEU A N 1
ATOM 584 C CA . LEU A 1 85 ? 21.143 -29.634 33.216 1.00 23.48 77 LEU A CA 1
ATOM 585 C C . LEU A 1 85 ? 21.867 -28.490 33.905 1.00 26.24 77 LEU A C 1
ATOM 586 O O . LEU A 1 85 ? 21.260 -27.445 34.194 1.00 27.31 77 LEU A O 1
ATOM 591 N N . GLU A 1 86 ? 23.167 -28.648 34.155 1.00 23.64 78 GLU A N 1
ATOM 592 C CA . GLU A 1 86 ? 23.934 -27.534 34.696 1.00 25.61 78 GLU A CA 1
ATOM 593 C C . GLU A 1 86 ? 23.950 -26.360 33.726 1.00 28.74 78 GLU A C 1
ATOM 594 O O . GLU A 1 86 ? 23.756 -25.208 34.132 1.00 30.60 78 GLU A O 1
ATOM 600 N N . ALA A 1 87 ? 24.164 -26.632 32.437 1.00 30.50 79 ALA A N 1
ATOM 601 C CA . ALA A 1 87 ? 24.180 -25.552 31.456 1.00 30.05 79 ALA A CA 1
ATOM 602 C C . ALA A 1 87 ? 22.816 -24.885 31.345 1.00 28.08 79 ALA A C 1
ATOM 603 O O . ALA A 1 87 ? 22.727 -23.657 31.203 1.00 30.79 79 ALA A O 1
ATOM 605 N N . LEU A 1 88 ? 21.743 -25.677 31.424 1.00 23.39 80 LEU A N 1
ATOM 606 C CA . LEU A 1 88 ? 20.391 -25.141 31.298 1.00 23.09 80 LEU A CA 1
ATOM 607 C C . LEU A 1 88 ? 20.043 -24.190 32.429 1.00 29.18 80 LEU A C 1
ATOM 608 O O . LEU A 1 88 ? 19.166 -23.330 32.265 1.00 27.91 80 LEU A O 1
ATOM 613 N N . ALA A 1 89 ? 20.692 -24.351 33.585 1.00 26.34 81 ALA A N 1
ATOM 614 C CA . ALA A 1 89 ? 20.389 -23.521 34.747 1.00 29.86 81 ALA A CA 1
ATOM 615 C C . ALA A 1 89 ? 20.490 -22.035 34.425 1.00 35.79 81 ALA A C 1
ATOM 616 O O . ALA A 1 89 ? 19.692 -21.225 34.918 1.00 37.80 81 ALA A O 1
ATOM 618 N N . GLY A 1 90 ? 21.466 -21.657 33.605 1.00 38.75 82 GLY A N 1
ATOM 619 C CA . GLY A 1 90 ? 21.668 -20.262 33.269 1.00 45.25 82 GLY A CA 1
ATOM 620 C C . GLY A 1 90 ? 20.983 -19.836 31.988 1.00 44.78 82 GLY A C 1
ATOM 621 O O . GLY A 1 90 ? 21.454 -18.924 31.303 1.00 49.88 82 GLY A O 1
ATOM 622 N N . THR A 1 91 ? 19.878 -20.495 31.647 1.00 32.90 83 THR A N 1
ATOM 623 C CA . THR A 1 91 ? 19.049 -20.144 30.503 1.00 30.37 83 THR A CA 1
ATOM 624 C C . THR A 1 91 ? 17.619 -19.899 30.963 1.00 35.89 83 THR A C 1
ATOM 625 O O . THR A 1 91 ? 17.254 -20.143 32.116 1.00 32.36 83 THR A O 1
ATOM 629 N N . ALA A 1 92 ? 16.795 -19.428 30.034 1.00 29.86 84 ALA A N 1
ATOM 630 C CA . ALA A 1 92 ? 15.389 -19.198 30.317 1.00 31.48 84 ALA A CA 1
ATOM 631 C C . ALA A 1 92 ? 14.510 -20.327 29.809 1.00 28.66 84 ALA A C 1
ATOM 632 O O . ALA A 1 92 ? 13.281 -20.205 29.843 1.00 30.39 84 ALA A O 1
ATOM 634 N N . TYR A 1 93 ? 15.105 -21.420 29.336 1.00 26.22 85 TYR A N 1
ATOM 635 C CA . TYR A 1 93 ? 14.315 -22.520 28.804 1.00 24.98 85 TYR A CA 1
ATOM 636 C C . TYR A 1 93 ? 13.654 -23.288 29.938 1.00 31.03 85 TYR A C 1
ATOM 637 O O . TYR A 1 93 ? 14.207 -23.416 31.034 1.00 35.59 85 TYR A O 1
ATOM 646 N N . THR A 1 94 ? 12.438 -23.754 29.678 1.00 23.21 86 THR A N 1
ATOM 647 C CA . THR A 1 94 ? 11.635 -24.480 30.652 1.00 24.17 86 THR A CA 1
ATOM 648 C C . THR A 1 94 ? 11.327 -25.906 30.240 1.00 23.87 86 THR A C 1
ATOM 649 O O . THR A 1 94 ? 10.906 -26.701 31.095 1.00 23.43 86 THR A O 1
ATOM 653 N N . THR A 1 95 ? 11.504 -26.252 28.969 1.00 24.88 87 THR A N 1
ATOM 654 C CA . THR A 1 95 ? 11.014 -27.510 28.422 1.00 22.29 87 THR A CA 1
ATOM 655 C C . THR A 1 95 ? 12.170 -28.264 27.787 1.00 22.50 87 THR A C 1
ATOM 656 O O . THR A 1 95 ? 12.909 -27.700 26.966 1.00 23.64 87 THR A O 1
ATOM 660 N N . VAL A 1 96 ? 12.349 -29.518 28.196 1.00 22.42 88 VAL A N 1
ATOM 661 C CA . VAL A 1 96 ? 13.409 -30.362 27.660 1.00 19.87 88 VAL A CA 1
ATOM 662 C C . VAL A 1 96 ? 12.797 -31.556 26.939 1.00 19.61 88 VAL A C 1
ATOM 663 O O . VAL A 1 96 ? 11.687 -32.007 27.247 1.00 23.72 88 VAL A O 1
ATOM 667 N N . MET A 1 97 ? 13.551 -32.077 25.981 1.00 18.49 89 MET A N 1
ATOM 668 C CA . MET A 1 97 ? 13.218 -33.312 25.287 1.00 16.69 89 MET A CA 1
ATOM 669 C C . MET A 1 97 ? 14.177 -34.385 25.779 1.00 19.40 89 MET A C 1
ATOM 670 O O . MET A 1 97 ? 15.398 -34.198 25.724 1.00 20.05 89 MET A O 1
ATOM 675 N N . LEU A 1 98 ? 13.620 -35.492 26.278 1.00 22.70 90 LEU A N 1
ATOM 676 C CA . LEU A 1 98 ? 14.402 -36.570 26.864 1.00 16.71 90 LEU A CA 1
ATOM 677 C C . LEU A 1 98 ? 14.529 -37.716 25.869 1.00 17.14 90 LEU A C 1
ATOM 678 O O . LEU A 1 98 ? 13.531 -38.406 25.609 1.00 20.16 90 LEU A O 1
ATOM 683 N N . PRO A 1 99 ? 15.704 -37.968 25.303 1.00 17.17 91 PRO A N 1
ATOM 684 C CA . PRO A 1 99 ? 15.848 -39.085 24.363 1.00 19.18 91 PRO A CA 1
ATOM 685 C C . PRO A 1 99 ? 15.966 -40.396 25.120 1.00 20.54 91 PRO A C 1
ATOM 686 O O . PRO A 1 99 ? 16.300 -40.435 26.310 1.00 18.11 91 PRO A O 1
ATOM 690 N N . LYS A 1 100 ? 15.713 -41.485 24.393 1.00 19.93 92 LYS A N 1
ATOM 691 C CA . LYS A 1 100 ? 15.717 -42.827 24.970 1.00 22.79 92 LYS A CA 1
ATOM 692 C C . LYS A 1 100 ? 14.904 -42.861 26.263 1.00 21.93 92 LYS A C 1
ATOM 693 O O . LYS A 1 100 ? 15.282 -43.509 27.243 1.00 18.92 92 LYS A O 1
ATOM 699 N N . ALA A 1 101 ? 13.777 -42.152 26.273 1.00 19.58 93 ALA A N 1
ATOM 700 C CA . ALA A 1 101 ? 12.950 -42.124 27.477 1.00 17.87 93 ALA A CA 1
ATOM 701 C C . ALA A 1 101 ? 12.403 -43.521 27.759 1.00 19.06 93 ALA A C 1
ATOM 702 O O . ALA A 1 101 ? 11.764 -44.132 26.896 1.00 17.72 93 ALA A O 1
ATOM 704 N N . GLU A 1 102 ? 12.648 -44.037 28.970 1.00 20.04 94 GLU A N 1
ATOM 705 C CA . GLU A 1 102 ? 12.318 -45.428 29.253 1.00 20.01 94 GLU A CA 1
ATOM 706 C C . GLU A 1 102 ? 11.533 -45.673 30.528 1.00 21.81 94 GLU A C 1
ATOM 707 O O . GLU A 1 102 ? 11.153 -46.823 30.771 1.00 20.40 94 GLU A O 1
ATOM 713 N N . SER A 1 103 ? 11.259 -44.648 31.336 1.00 19.71 95 SER A N 1
ATOM 714 C CA . SER A 1 103 ? 10.470 -44.866 32.541 1.00 21.13 95 SER A CA 1
ATOM 715 C C . SER A 1 103 ? 9.871 -43.549 33.007 1.00 21.27 95 SER A C 1
ATOM 716 O O . SER A 1 103 ? 10.386 -42.470 32.703 1.00 21.67 95 SER A O 1
ATOM 719 N N . ALA A 1 104 ? 8.790 -43.654 33.789 1.00 20.27 96 ALA A N 1
ATOM 720 C CA . ALA A 1 104 ? 8.277 -42.4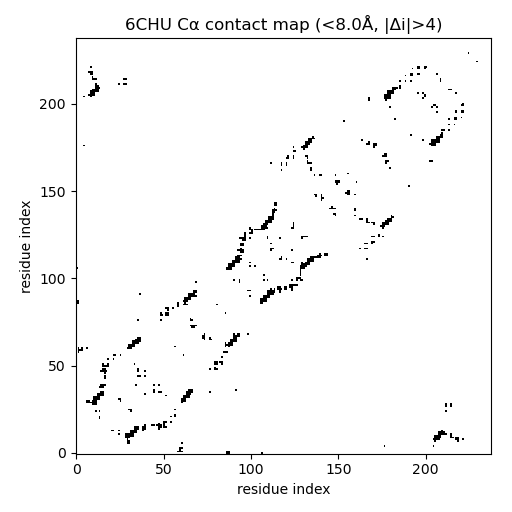66 34.465 1.00 21.16 96 ALA A CA 1
ATOM 721 C C . ALA A 1 104 ? 9.350 -41.839 35.350 1.00 22.35 96 ALA A C 1
ATOM 722 O O . ALA A 1 104 ? 9.457 -40.608 35.440 1.00 22.48 96 ALA A O 1
ATOM 724 N N . ALA A 1 105 ? 10.172 -42.672 35.998 1.00 23.92 97 ALA A N 1
ATOM 725 C CA . ALA A 1 105 ? 11.195 -42.141 36.894 1.00 22.83 97 ALA A CA 1
ATOM 726 C C . ALA A 1 105 ? 12.196 -41.254 36.150 1.00 21.30 97 ALA A C 1
ATOM 727 O O . ALA A 1 105 ? 12.663 -40.245 36.699 1.00 22.05 97 ALA A O 1
ATOM 729 N N . GLN A 1 106 ? 12.532 -41.602 34.901 1.00 21.14 98 GLN A N 1
ATOM 730 C CA . GLN A 1 106 ? 13.442 -40.751 34.130 1.00 20.68 98 GLN A CA 1
ATOM 731 C C . GLN A 1 106 ? 12.817 -39.392 33.850 1.00 23.45 98 GLN A C 1
ATOM 732 O O . GLN A 1 106 ? 13.520 -38.376 33.816 1.00 23.60 98 GLN A O 1
ATOM 738 N N . VAL A 1 107 ? 11.500 -39.357 33.629 1.00 21.59 99 VAL A N 1
ATOM 739 C CA . VAL A 1 107 ? 10.820 -38.084 33.412 1.00 22.06 99 VAL A CA 1
ATOM 740 C C . VAL A 1 107 ? 10.738 -37.302 34.711 1.00 20.75 99 VAL A C 1
ATOM 741 O O . VAL A 1 107 ? 11.005 -36.091 34.749 1.00 22.92 99 VAL A O 1
ATOM 745 N N . ILE A 1 108 ? 10.387 -37.983 35.804 1.00 22.00 100 ILE A N 1
ATOM 746 C CA . ILE A 1 108 ? 10.212 -37.310 37.087 1.00 21.64 100 ILE A CA 1
ATOM 747 C C . ILE A 1 108 ? 11.518 -36.693 37.569 1.00 24.19 100 ILE A C 1
ATOM 748 O O . ILE A 1 108 ? 11.513 -35.620 38.195 1.00 24.91 100 ILE A O 1
ATOM 753 N N . GLU A 1 109 ? 12.661 -37.324 37.270 1.00 21.35 101 GLU A N 1
ATOM 754 C CA . GLU A 1 109 ? 13.898 -36.730 37.771 1.00 28.78 101 GLU A CA 1
ATOM 755 C C . GLU A 1 109 ? 14.264 -35.431 37.063 1.00 30.22 101 GLU A C 1
ATOM 756 O O . GLU A 1 109 ? 15.229 -34.776 37.473 1.00 30.63 101 GLU A O 1
ATOM 762 N N . LEU A 1 110 ? 13.506 -35.035 36.043 1.00 21.87 102 LEU A N 1
ATOM 763 C CA . LEU A 1 110 ? 13.678 -33.757 35.373 1.00 20.97 102 LEU A CA 1
ATOM 764 C C . LEU A 1 110 ? 12.749 -32.667 35.903 1.00 21.64 102 LEU A C 1
ATOM 765 O O . LEU A 1 110 ? 12.889 -31.514 35.486 1.00 24.39 102 LEU A O 1
ATOM 770 N N . ALA A 1 111 ? 11.798 -33.001 36.775 1.00 21.63 103 ALA A N 1
ATOM 771 C CA . ALA A 1 111 ? 11.014 -31.976 37.447 1.00 24.24 103 ALA A CA 1
ATOM 772 C C . ALA A 1 111 ? 11.958 -30.967 38.093 1.00 29.19 103 ALA A C 1
ATOM 773 O O . ALA A 1 111 ? 13.023 -31.354 38.598 1.00 27.32 103 ALA A O 1
ATOM 775 N N . PRO A 1 112 ? 11.607 -29.670 38.118 1.00 26.88 104 PRO A N 1
ATOM 776 C CA . PRO A 1 112 ? 10.324 -29.060 37.738 1.00 23.36 104 PRO A CA 1
ATOM 777 C C . PRO A 1 112 ? 10.224 -28.656 36.263 1.00 23.35 104 PRO A C 1
ATOM 778 O O . PRO A 1 112 ? 9.364 -27.845 35.928 1.00 24.24 104 PRO A O 1
ATOM 782 N N . ARG A 1 113 ? 11.076 -29.206 35.402 1.00 22.83 105 ARG A N 1
ATOM 783 C CA . ARG A 1 113 ? 11.006 -28.892 33.978 1.00 22.82 105 ARG A CA 1
ATOM 784 C C . ARG A 1 113 ? 9.819 -29.596 33.323 1.00 21.21 105 ARG A C 1
ATOM 785 O O . ARG A 1 113 ? 9.344 -30.632 33.797 1.00 23.96 105 ARG A O 1
ATOM 793 N N . ASP A 1 114 ? 9.316 -29.003 32.236 1.00 21.59 106 ASP A N 1
ATOM 794 C CA . ASP A 1 114 ? 8.389 -29.697 31.348 1.00 21.59 106 ASP A CA 1
ATOM 795 C C . ASP A 1 114 ? 9.183 -30.617 30.432 1.00 19.37 106 ASP A C 1
ATOM 796 O O . ASP A 1 114 ? 10.282 -30.268 29.990 1.00 21.33 106 ASP A O 1
ATOM 801 N N . VAL A 1 115 ? 8.633 -31.800 30.143 1.00 19.10 107 VAL A N 1
ATOM 802 C CA . VAL A 1 115 ? 9.380 -32.845 29.446 1.00 20.45 107 VAL A CA 1
ATOM 803 C C . VAL A 1 115 ? 8.612 -33.333 28.228 1.00 24.45 107 VAL A C 1
ATOM 804 O O . VAL A 1 115 ? 7.437 -33.702 28.334 1.00 19.99 107 VAL A O 1
ATOM 808 N N . ILE A 1 116 ? 9.284 -33.358 27.080 1.00 19.58 108 ILE A N 1
ATOM 809 C CA . ILE A 1 116 ? 8.827 -34.111 25.917 1.00 20.74 108 ILE A CA 1
ATOM 810 C C . ILE A 1 116 ? 9.632 -35.399 25.897 1.00 17.74 108 ILE A C 1
ATOM 811 O O . ILE A 1 116 ? 10.850 -35.377 25.701 1.00 19.98 108 ILE A O 1
ATOM 816 N N . ALA A 1 117 ? 8.964 -36.527 26.124 1.00 16.90 109 ALA A N 1
ATOM 817 C CA . ALA A 1 117 ? 9.632 -37.820 26.175 1.00 15.72 109 ALA A CA 1
ATOM 818 C C . ALA A 1 117 ? 9.736 -38.378 24.761 1.00 20.40 109 ALA A C 1
ATOM 819 O O . ALA A 1 117 ? 8.721 -38.527 24.066 1.00 18.64 109 ALA A O 1
ATOM 821 N N . LEU A 1 118 ? 10.961 -38.661 24.335 1.00 19.66 110 LEU A N 1
ATOM 822 C CA . LEU A 1 118 ? 11.229 -39.224 23.014 1.00 16.92 110 LEU A CA 1
ATOM 823 C C . LEU A 1 118 ? 11.460 -40.717 23.220 1.00 17.38 110 LEU A C 1
ATOM 824 O O . LEU A 1 118 ? 12.511 -41.141 23.714 1.00 18.77 110 LEU A O 1
ATOM 829 N N . VAL A 1 119 ? 10.453 -41.509 22.869 1.00 19.59 111 VAL A N 1
ATOM 830 C CA . VAL A 1 119 ? 10.511 -42.962 22.979 1.00 18.83 111 VAL A CA 1
ATOM 831 C C . VAL A 1 119 ? 11.137 -43.523 21.704 1.00 19.56 111 VAL A C 1
ATOM 832 O O . VAL A 1 119 ? 10.625 -43.309 20.599 1.00 19.69 111 VAL A O 1
ATOM 836 N N . GLU A 1 120 ? 12.254 -44.237 21.862 1.00 17.15 112 GLU A N 1
ATOM 837 C CA . GLU A 1 120 ? 13.003 -44.772 20.730 1.00 17.88 112 GLU A CA 1
ATOM 838 C C . GLU A 1 120 ? 13.739 -46.046 21.128 1.00 21.05 112 GLU A C 1
ATOM 839 O O . GLU A 1 120 ? 14.792 -46.361 20.564 1.00 19.60 112 GLU A O 1
ATOM 845 N N . THR A 1 121 ? 13.206 -46.777 22.112 1.00 21.16 113 THR A N 1
ATOM 846 C CA . THR A 1 121 ? 13.710 -48.081 22.513 1.00 20.71 113 THR A CA 1
ATOM 847 C C . THR A 1 121 ? 12.517 -48.951 22.871 1.00 17.63 113 THR A C 1
ATOM 848 O O . THR A 1 121 ? 11.416 -48.451 23.121 1.00 18.70 113 THR A O 1
ATOM 852 N N . ALA A 1 122 ? 12.753 -50.268 22.892 1.00 16.90 114 ALA A N 1
ATOM 853 C CA . ALA A 1 122 ? 11.693 -51.209 23.242 1.00 18.53 114 ALA A CA 1
ATOM 854 C C . ALA A 1 122 ? 11.165 -50.961 24.648 1.00 20.35 114 ALA A C 1
ATOM 855 O O . ALA A 1 122 ? 9.953 -51.018 24.876 1.00 19.36 114 ALA A O 1
ATOM 857 N N . ARG A 1 123 ? 12.056 -50.708 25.613 1.00 19.57 115 ARG A N 1
ATOM 858 C CA . ARG A 1 123 ? 11.591 -50.456 26.975 1.00 19.07 115 ARG A CA 1
ATOM 859 C C . ARG A 1 123 ? 10.695 -49.227 27.021 1.00 21.43 115 ARG A C 1
ATOM 860 O O . ARG A 1 123 ? 9.691 -49.204 27.746 1.00 22.55 115 ARG A O 1
ATOM 868 N N . GLY A 1 124 ? 11.043 -48.191 26.251 1.00 19.86 116 GLY A N 1
ATOM 869 C CA . GLY A 1 124 ? 10.209 -47.000 26.218 1.00 18.10 116 GLY A CA 1
ATOM 870 C C . GLY A 1 124 ? 8.839 -47.279 25.627 1.00 19.43 116 GLY A C 1
ATOM 871 O O . GLY A 1 124 ? 7.833 -46.732 26.080 1.00 19.08 116 GLY A O 1
ATOM 872 N N . ALA A 1 125 ? 8.786 -48.128 24.599 1.00 19.94 117 ALA A N 1
ATOM 873 C CA . ALA A 1 125 ? 7.502 -48.470 23.992 1.00 21.02 117 ALA A CA 1
ATOM 874 C C . ALA A 1 125 ? 6.636 -49.259 24.964 1.00 18.88 117 ALA A C 1
ATOM 875 O O . ALA A 1 125 ? 5.431 -49.002 25.084 1.00 19.81 117 ALA A O 1
ATOM 877 N N . VAL A 1 126 ? 7.241 -50.221 25.666 1.00 17.78 118 VAL A N 1
ATOM 878 C CA . VAL A 1 126 ? 6.516 -51.033 26.645 1.00 17.54 118 VAL A CA 1
ATOM 879 C C . VAL A 1 126 ? 5.986 -50.175 27.785 1.00 20.03 118 VAL A C 1
ATOM 880 O O . VAL A 1 126 ? 4.923 -50.469 28.356 1.00 22.27 118 VAL A O 1
ATOM 884 N N . CYS A 1 127 ? 6.708 -49.110 28.136 1.00 18.46 119 CYS A N 1
ATOM 885 C CA . CYS A 1 127 ? 6.370 -48.235 29.250 1.00 20.56 119 CYS A CA 1
ATOM 886 C C . CYS A 1 127 ? 5.735 -46.923 28.804 1.00 22.70 119 CYS A C 1
ATOM 887 O O . CYS A 1 127 ? 5.696 -45.973 29.596 1.00 19.45 119 CYS A O 1
ATOM 890 N N . ALA A 1 128 ? 5.223 -46.854 27.568 1.00 18.18 120 ALA A N 1
ATOM 891 C CA . ALA A 1 128 ? 4.788 -45.572 27.016 1.00 15.95 120 ALA A CA 1
ATOM 892 C C . ALA A 1 128 ? 3.685 -44.924 27.853 1.00 18.85 120 ALA A C 1
ATOM 893 O O . ALA A 1 128 ? 3.681 -43.701 28.038 1.00 20.29 120 ALA A O 1
ATOM 895 N N . ALA A 1 129 ? 2.715 -45.709 28.330 1.00 19.77 121 ALA A N 1
ATOM 896 C CA . ALA A 1 129 ? 1.624 -45.126 29.110 1.00 21.94 121 ALA A CA 1
ATOM 897 C C . ALA A 1 129 ? 2.132 -44.542 30.425 1.00 20.76 121 ALA A C 1
ATOM 898 O O . ALA A 1 129 ? 1.698 -43.462 30.850 1.00 19.30 121 ALA A O 1
ATOM 900 N N . GLU A 1 130 ? 3.042 -45.248 31.096 1.00 20.66 122 GLU A N 1
ATOM 901 C CA . GLU A 1 130 ? 3.587 -44.736 32.350 1.00 21.56 122 GLU A CA 1
ATOM 902 C C . GLU A 1 130 ? 4.403 -43.469 32.117 1.00 20.44 122 GLU A C 1
ATOM 903 O O . GLU A 1 130 ? 4.383 -42.541 32.934 1.00 21.18 122 GLU A O 1
ATOM 909 N N . ILE A 1 131 ? 5.136 -43.420 31.010 1.00 17.75 123 ILE A N 1
ATOM 910 C CA . ILE A 1 131 ? 5.909 -42.227 30.670 1.00 16.90 123 ILE A CA 1
ATOM 911 C C . ILE A 1 131 ? 4.981 -41.051 30.376 1.00 17.75 123 ILE A C 1
ATOM 912 O O . ILE A 1 131 ? 5.187 -39.928 30.863 1.00 19.27 123 ILE A O 1
ATOM 917 N N . ALA A 1 132 ? 3.938 -41.289 29.576 1.00 19.64 124 ALA A N 1
ATOM 918 C CA . ALA A 1 132 ? 3.007 -40.212 29.238 1.00 20.88 124 ALA A CA 1
ATOM 919 C C . ALA A 1 132 ? 2.263 -39.684 30.459 1.00 22.43 124 ALA A C 1
ATOM 920 O O . ALA A 1 132 ? 1.954 -38.487 30.529 1.00 20.21 124 ALA A O 1
ATOM 922 N N . ALA A 1 133 ? 1.945 -40.556 31.417 1.00 19.75 125 ALA A N 1
ATOM 923 C CA . ALA A 1 133 ? 1.179 -40.147 32.588 1.00 20.72 125 ALA A CA 1
ATOM 924 C C . ALA A 1 133 ? 2.015 -39.396 33.617 1.00 21.96 125 ALA A C 1
ATOM 925 O O . ALA A 1 133 ? 1.443 -38.769 34.523 1.00 24.22 125 ALA A O 1
ATOM 927 N N . ALA A 1 134 ? 3.343 -39.458 33.515 1.00 20.81 126 ALA A N 1
ATOM 928 C CA . ALA A 1 134 ? 4.214 -38.799 34.490 1.00 23.85 126 ALA A CA 1
ATOM 929 C C . ALA A 1 134 ? 3.915 -37.305 34.551 1.00 22.22 126 ALA A C 1
ATOM 930 O O . ALA A 1 134 ? 3.698 -36.664 33.528 1.00 22.80 126 ALA A O 1
ATOM 932 N N A ASP A 1 135 ? 3.898 -36.750 35.763 0.42 22.51 127 ASP A N 1
ATOM 933 N N B ASP A 1 135 ? 3.912 -36.748 35.767 0.58 22.36 127 ASP A N 1
ATOM 934 C CA A ASP A 1 135 ? 3.489 -35.356 35.920 0.42 24.18 127 ASP A CA 1
ATOM 935 C CA B ASP A 1 135 ? 3.487 -35.358 35.937 0.58 24.24 127 ASP A CA 1
ATOM 936 C C A ASP A 1 135 ? 4.257 -34.371 35.040 0.42 24.68 127 ASP A C 1
ATOM 937 C C B ASP A 1 135 ? 4.264 -34.343 35.092 0.58 24.93 127 ASP A C 1
ATOM 938 O O A ASP A 1 135 ? 3.616 -33.468 34.476 0.42 23.94 127 ASP A O 1
ATOM 939 O O B ASP A 1 135 ? 3.636 -33.381 34.616 0.58 23.85 127 ASP A O 1
ATOM 948 N N . PRO A 1 136 ? 5.582 -34.464 34.871 1.00 23.42 128 PRO A N 1
ATOM 949 C CA . PRO A 1 136 ? 6.270 -33.467 34.027 1.00 22.16 128 PRO A CA 1
ATOM 950 C C . PRO A 1 136 ? 5.970 -33.569 32.542 1.00 23.71 128 PRO A C 1
ATOM 951 O O . PRO A 1 136 ? 6.302 -32.629 31.808 1.00 20.92 128 PRO A O 1
ATOM 955 N N . THR A 1 137 ? 5.387 -34.670 32.066 1.00 19.81 129 THR A N 1
ATOM 956 C CA . THR A 1 137 ? 5.290 -34.892 30.627 1.00 20.87 129 THR A CA 1
ATOM 957 C C . THR A 1 137 ? 4.301 -33.916 30.003 1.00 20.31 129 THR A C 1
ATOM 958 O O . THR A 1 137 ? 3.174 -33.761 30.485 1.00 21.17 129 THR A O 1
ATOM 962 N N . VAL A 1 138 ? 4.734 -33.236 28.941 1.00 19.79 130 VAL A N 1
ATOM 963 C CA . VAL A 1 138 ? 3.834 -32.418 28.136 1.00 20.74 130 VAL A CA 1
ATOM 964 C C . VAL A 1 138 ? 3.718 -32.916 26.705 1.00 19.97 130 VAL A C 1
ATOM 965 O O . VAL A 1 138 ? 2.830 -32.445 25.976 1.00 19.95 130 VAL A O 1
ATOM 969 N N . GLY A 1 139 ? 4.553 -33.858 26.285 1.00 21.11 131 GLY A N 1
ATOM 970 C CA . GLY A 1 139 ? 4.469 -34.406 24.942 1.00 21.62 131 GLY A CA 1
ATOM 971 C C . GLY A 1 139 ? 5.182 -35.732 24.846 1.00 21.60 131 GLY A C 1
ATOM 972 O O . GLY A 1 139 ? 6.062 -36.049 25.656 1.00 19.33 131 GLY A O 1
ATOM 973 N N . MET A 1 140 ? 4.790 -36.515 23.834 1.00 17.50 132 MET A N 1
ATOM 974 C CA . MET A 1 140 ? 5.445 -37.769 23.492 1.00 18.55 132 MET A CA 1
ATOM 975 C C . MET A 1 140 ? 5.881 -37.701 22.039 1.00 17.18 132 MET A C 1
ATOM 976 O O . MET A 1 140 ? 5.094 -37.298 21.173 1.00 18.66 132 MET A O 1
ATOM 981 N N . MET A 1 141 ? 7.118 -38.100 21.786 1.00 19.57 133 MET A N 1
ATOM 982 C CA . MET A 1 141 ? 7.662 -38.263 20.447 1.00 18.17 133 MET A CA 1
ATOM 983 C C . MET A 1 141 ? 8.150 -39.697 20.308 1.00 17.84 133 MET A C 1
ATOM 984 O O . MET A 1 141 ? 8.393 -40.390 21.302 1.00 18.79 133 MET A O 1
ATOM 989 N N . TRP A 1 142 ? 8.319 -40.153 19.069 1.00 19.94 134 TRP A N 1
ATOM 990 C CA . TRP A 1 142 ? 8.961 -41.437 18.861 1.00 19.79 134 TRP A CA 1
ATOM 991 C C . TRP A 1 142 ? 10.083 -41.280 17.846 1.00 19.41 134 TRP A C 1
ATOM 992 O O . TRP A 1 142 ? 10.141 -40.302 17.093 1.00 20.24 134 TRP A O 1
ATOM 1003 N N . GLY A 1 143 ? 11.022 -42.225 17.882 1.00 17.05 135 GLY A N 1
ATOM 1004 C CA . GLY A 1 143 ? 12.165 -42.170 16.982 1.00 21.38 135 GLY A CA 1
ATOM 1005 C C . GLY A 1 143 ? 12.457 -43.512 16.344 1.00 21.27 135 GLY A C 1
ATOM 1006 O O . GLY A 1 143 ? 12.831 -44.462 17.038 1.00 22.54 135 GLY A O 1
ATOM 1007 N N . ALA A 1 144 ? 12.314 -43.603 15.023 1.00 20.69 136 ALA A N 1
ATOM 1008 C CA . ALA A 1 144 ? 12.361 -44.912 14.379 1.00 20.06 136 ALA A CA 1
ATOM 1009 C C . ALA A 1 144 ? 13.787 -45.457 14.300 1.00 22.52 136 ALA A C 1
ATOM 1010 O O . ALA A 1 144 ? 14.003 -46.666 14.448 1.00 24.45 136 ALA A O 1
ATOM 1012 N N . GLU A 1 145 ? 14.777 -44.596 14.050 1.00 22.19 137 GLU A N 1
ATOM 1013 C CA . GLU A 1 145 ? 16.116 -45.123 13.790 1.00 24.12 137 GLU A CA 1
ATOM 1014 C C . GLU A 1 145 ? 16.768 -45.669 15.056 1.00 21.99 137 GLU A C 1
ATOM 1015 O O . GLU A 1 145 ? 17.377 -46.746 15.021 1.00 23.84 137 GLU A O 1
ATOM 1021 N N . ASP A 1 146 ? 16.680 -44.936 16.175 1.00 21.16 138 ASP A N 1
ATOM 1022 C CA . ASP A 1 146 ? 17.198 -45.471 17.438 1.00 20.56 138 ASP A CA 1
ATOM 1023 C C . ASP A 1 146 ? 16.389 -46.680 17.902 1.00 20.86 138 ASP A C 1
ATOM 1024 O O . ASP A 1 146 ? 16.949 -47.601 18.516 1.00 21.76 138 ASP A O 1
ATOM 1029 N N . LEU A 1 147 ? 15.085 -46.707 17.613 1.00 20.79 139 LEU A N 1
ATOM 1030 C CA . LEU A 1 147 ? 14.294 -47.892 17.940 1.00 18.96 139 LEU A CA 1
ATOM 1031 C C . LEU A 1 147 ? 14.885 -49.124 17.266 1.00 21.64 139 LEU A C 1
ATOM 1032 O O . LEU A 1 147 ? 15.199 -50.121 17.926 1.00 19.50 139 LEU A O 1
ATOM 1037 N N . ILE A 1 148 ? 15.089 -49.053 15.950 1.00 19.75 140 ILE A N 1
ATOM 1038 C CA . ILE A 1 148 ? 15.628 -50.197 15.223 1.00 18.62 140 ILE A CA 1
ATOM 1039 C C . ILE A 1 148 ? 17.051 -50.496 15.665 1.00 20.01 140 ILE A C 1
ATOM 1040 O O . ILE A 1 148 ? 17.452 -51.661 15.766 1.00 22.81 140 ILE A O 1
ATOM 1045 N N . ALA A 1 149 ? 17.853 -49.452 15.901 1.00 21.79 141 ALA A N 1
ATOM 1046 C CA . ALA A 1 149 ? 19.237 -49.686 16.297 1.00 24.30 141 ALA A CA 1
ATOM 1047 C C . ALA A 1 149 ? 19.295 -50.459 17.609 1.00 22.91 141 ALA A C 1
ATOM 1048 O O . ALA A 1 149 ? 20.018 -51.455 17.725 1.00 23.71 141 ALA A O 1
ATOM 1050 N N . THR A 1 150 ? 18.532 -50.013 18.606 1.00 23.19 142 THR A N 1
ATOM 1051 C CA . THR A 1 150 ? 18.582 -50.652 19.915 1.00 22.53 142 THR A CA 1
ATOM 1052 C C . THR A 1 150 ? 17.866 -51.994 19.930 1.00 23.32 142 THR A C 1
ATOM 1053 O O . THR A 1 150 ? 18.186 -52.840 20.771 1.00 23.87 142 THR A O 1
ATOM 1057 N N . LEU A 1 151 ? 16.920 -52.219 19.012 1.00 20.36 143 LEU A N 1
ATOM 1058 C CA . LEU A 1 151 ? 16.370 -53.560 18.826 1.00 21.51 143 LEU A CA 1
ATOM 1059 C C . LEU A 1 151 ? 17.401 -54.535 18.276 1.00 24.19 143 LEU A C 1
ATOM 1060 O O . LEU A 1 151 ? 17.243 -55.745 18.447 1.00 27.19 143 LEU A O 1
ATOM 1065 N N . GLY A 1 152 ? 18.456 -54.040 17.633 1.00 24.47 144 GLY A N 1
ATOM 1066 C CA . GLY A 1 152 ? 19.426 -54.884 16.969 1.00 26.01 144 GLY A CA 1
ATOM 1067 C C . GLY A 1 152 ? 19.210 -55.061 15.483 1.00 21.29 144 GLY A C 1
ATOM 1068 O O . GLY A 1 152 ? 19.821 -55.955 14.892 1.00 25.15 144 GLY A O 1
ATOM 1069 N N . GLY A 1 153 ? 18.342 -54.253 14.870 1.00 22.56 145 GLY A N 1
ATOM 1070 C CA . GLY A 1 153 ? 18.035 -54.373 13.463 1.00 25.94 145 GLY A CA 1
ATOM 1071 C C . GLY A 1 153 ? 18.893 -53.455 12.614 1.00 27.62 145 GLY A C 1
ATOM 1072 O O . GLY A 1 153 ? 19.860 -52.846 13.077 1.00 28.28 145 GLY A O 1
ATOM 1073 N N . SER A 1 154 ? 18.503 -53.337 11.342 1.00 24.63 146 SER A N 1
ATOM 1074 C CA . SER A 1 154 ? 19.329 -52.652 10.353 1.00 26.31 146 SER A CA 1
ATOM 1075 C C . SER A 1 154 ? 18.588 -51.635 9.491 1.00 30.15 146 SER A C 1
ATOM 1076 O O . SER A 1 154 ? 19.250 -50.886 8.764 1.00 30.20 146 SER A O 1
ATOM 1079 N N . SER A 1 155 ? 17.256 -51.590 9.525 1.00 26.26 147 SER A N 1
ATOM 1080 C CA . SER A 1 155 ? 16.540 -50.544 8.805 1.00 25.31 147 SER A CA 1
ATOM 1081 C C . SER A 1 155 ? 15.134 -50.404 9.366 1.00 29.30 147 SER A C 1
ATOM 1082 O O . SER A 1 155 ? 14.513 -51.392 9.769 1.00 27.15 147 SER A O 1
ATOM 1085 N N . SER A 1 156 ? 14.650 -49.166 9.400 1.00 24.72 148 SER A N 1
ATOM 1086 C CA . SER A 1 156 ? 13.307 -48.873 9.875 1.00 24.49 148 SER A CA 1
ATOM 1087 C C . SER A 1 156 ? 12.265 -48.870 8.765 1.00 24.60 148 SER A C 1
ATOM 1088 O O . SER A 1 156 ? 11.063 -48.877 9.065 1.00 24.26 148 SER A O 1
ATOM 1091 N N . ARG A 1 157 ? 12.690 -48.837 7.500 1.00 25.43 149 ARG A N 1
ATOM 1092 C CA . ARG A 1 157 ? 11.781 -48.712 6.368 1.00 25.90 149 ARG A CA 1
ATOM 1093 C C . ARG A 1 157 ? 12.015 -49.815 5.349 1.00 29.20 149 ARG A C 1
ATOM 1094 O O . ARG A 1 157 ? 13.144 -50.267 5.144 1.00 29.63 149 ARG A O 1
ATOM 1102 N N . ARG A 1 158 ? 10.930 -50.226 4.694 1.00 25.07 150 ARG A N 1
ATOM 1103 C CA . ARG A 1 158 ? 11.024 -51.144 3.569 1.00 31.00 150 ARG A CA 1
ATOM 1104 C C . ARG A 1 158 ? 11.596 -50.423 2.351 1.00 38.52 150 ARG A C 1
ATOM 1105 O O . ARG A 1 158 ? 11.868 -49.220 2.372 1.00 33.97 150 ARG A O 1
ATOM 1113 N N . ALA A 1 159 ? 11.742 -51.178 1.260 1.00 44.27 151 ALA A N 1
ATOM 1114 C CA . ALA A 1 159 ? 12.331 -50.632 0.041 1.00 49.91 151 ALA A CA 1
ATOM 1115 C C . ALA A 1 159 ? 11.515 -49.468 -0.512 1.00 51.69 151 ALA A C 1
ATOM 1116 O O . ALA A 1 159 ? 12.081 -48.501 -1.035 1.00 53.34 151 ALA A O 1
ATOM 1118 N N . ASP A 1 160 ? 10.188 -49.537 -0.405 1.00 51.55 152 ASP A N 1
ATOM 1119 C CA . ASP A 1 160 ? 9.327 -48.460 -0.882 1.00 52.40 152 ASP A CA 1
ATOM 1120 C C . ASP A 1 160 ? 9.290 -47.256 0.054 1.00 51.03 152 ASP A C 1
ATOM 1121 O O . ASP A 1 160 ? 8.588 -46.283 -0.246 1.00 47.70 152 ASP A O 1
ATOM 1126 N N . GLY A 1 161 ? 10.014 -47.292 1.176 1.00 43.34 153 GLY A N 1
ATOM 1127 C CA . GLY A 1 161 ? 10.031 -46.195 2.120 1.00 35.81 153 GLY A CA 1
ATOM 1128 C C . GLY A 1 161 ? 8.994 -46.280 3.221 1.00 27.92 153 GLY A C 1
ATOM 1129 O O . GLY A 1 161 ? 9.022 -45.451 4.142 1.00 30.84 153 GLY A O 1
ATOM 1130 N N . ALA A 1 162 ? 8.064 -47.227 3.139 1.00 31.07 154 ALA A N 1
ATOM 1131 C CA . ALA A 1 162 ? 7.084 -47.399 4.196 1.00 32.47 154 ALA A CA 1
ATOM 1132 C C . ALA A 1 162 ? 7.770 -47.922 5.449 1.00 27.81 154 ALA A C 1
ATOM 1133 O O . ALA A 1 162 ? 8.735 -48.691 5.379 1.00 26.09 154 ALA A O 1
ATOM 1135 N N . TYR A 1 163 ? 7.275 -47.476 6.602 1.00 25.92 155 TYR A N 1
ATOM 1136 C CA . TYR A 1 163 ? 7.791 -47.966 7.870 1.00 23.83 155 TYR A CA 1
ATOM 1137 C C . TYR A 1 163 ? 7.603 -49.476 7.976 1.00 23.30 155 TYR A C 1
ATOM 1138 O O . TYR A 1 163 ? 6.594 -50.031 7.532 1.00 25.13 155 TYR A O 1
ATOM 1147 N N . ARG A 1 164 ? 8.581 -50.145 8.595 1.00 24.14 156 ARG A N 1
ATOM 1148 C CA . ARG A 1 164 ? 8.384 -51.544 8.948 1.00 22.26 156 ARG A CA 1
ATOM 1149 C C . ARG A 1 164 ? 7.398 -51.637 10.116 1.00 22.86 156 ARG A C 1
ATOM 1150 O O . ARG A 1 164 ? 7.100 -50.648 10.785 1.00 22.25 156 ARG A O 1
ATOM 1158 N N . ASP A 1 165 ? 6.886 -52.849 10.355 1.00 22.17 157 ASP A N 1
ATOM 1159 C CA . ASP A 1 165 ? 5.729 -53.002 11.238 1.00 20.43 157 ASP A CA 1
ATOM 1160 C C . ASP A 1 165 ? 6.021 -52.573 12.674 1.00 22.65 157 ASP A C 1
ATOM 1161 O O . ASP A 1 165 ? 5.178 -51.921 13.310 1.00 20.94 157 ASP A O 1
ATOM 1166 N N . VAL A 1 166 ? 7.187 -52.945 13.228 1.00 19.96 158 VAL A N 1
ATOM 1167 C CA . VAL A 1 166 ? 7.438 -52.571 14.624 1.00 21.27 158 VAL A CA 1
ATOM 1168 C C . VAL A 1 166 ? 7.511 -51.057 14.767 1.00 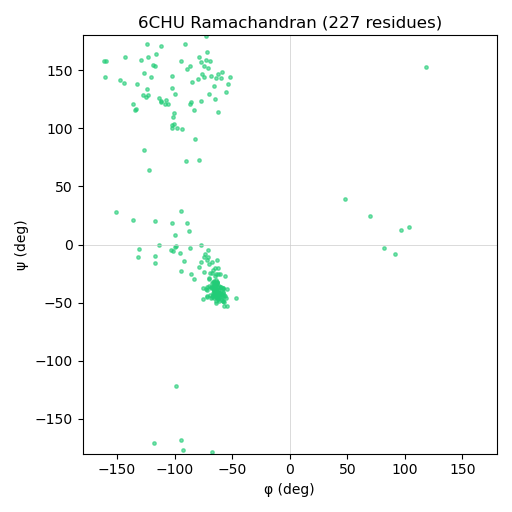20.81 158 VAL A C 1
ATOM 1169 O O . VAL A 1 166 ? 7.102 -50.500 15.798 1.00 18.58 158 VAL A O 1
ATOM 1173 N N . ALA A 1 167 ? 7.970 -50.358 13.722 1.00 20.33 159 ALA A N 1
ATOM 1174 C CA . ALA A 1 167 ? 7.967 -48.898 13.751 1.00 19.85 159 ALA A CA 1
ATOM 1175 C C . ALA A 1 167 ? 6.543 -48.350 13.724 1.00 19.28 159 ALA A C 1
ATOM 1176 O O . ALA A 1 167 ? 6.200 -47.441 14.494 1.00 20.21 159 ALA A O 1
ATOM 1178 N N . ARG A 1 168 ? 5.701 -48.884 12.840 1.00 20.33 160 ARG A N 1
ATOM 1179 C CA . ARG A 1 168 ? 4.297 -48.485 12.828 1.00 19.26 160 ARG A CA 1
ATOM 1180 C C . ARG A 1 168 ? 3.641 -48.752 14.174 1.00 22.32 160 ARG A C 1
ATOM 1181 O O . ARG A 1 168 ? 2.825 -47.952 14.646 1.00 19.77 160 ARG A O 1
ATOM 1189 N N . HIS A 1 169 ? 3.997 -49.869 14.810 1.00 19.24 161 HIS A N 1
ATOM 1190 C CA . HIS A 1 169 ? 3.402 -50.235 16.094 1.00 18.90 161 HIS A CA 1
ATOM 1191 C C . HIS A 1 169 ? 3.760 -49.218 17.173 1.00 19.35 161 HIS A C 1
ATOM 1192 O O . HIS A 1 169 ? 2.898 -48.775 17.946 1.00 23.15 161 HIS A O 1
ATOM 1199 N N . VAL A 1 170 ? 5.036 -48.826 17.235 1.00 15.81 162 VAL A N 1
ATOM 1200 C CA . VAL A 1 170 ? 5.472 -47.848 18.239 1.00 17.39 162 VAL A CA 1
ATOM 1201 C C . VAL A 1 170 ? 4.882 -46.470 17.951 1.00 20.38 162 VAL A C 1
ATOM 1202 O O . VAL A 1 170 ? 4.511 -45.728 18.878 1.00 18.08 162 VAL A O 1
ATOM 1206 N N . ARG A 1 171 ? 4.778 -46.103 16.667 1.00 19.10 163 ARG A N 1
ATOM 1207 C CA . ARG A 1 171 ? 4.126 -44.847 16.291 1.00 18.90 163 ARG A CA 1
ATOM 1208 C C . ARG A 1 171 ? 2.715 -44.747 16.868 1.00 17.06 163 ARG A C 1
ATOM 1209 O O . ARG A 1 171 ? 2.356 -43.747 17.499 1.00 18.49 163 ARG A O 1
ATOM 1217 N N . SER A 1 172 ? 1.890 -45.769 16.628 1.00 16.76 164 SER A N 1
ATOM 1218 C CA . SER A 1 172 ? 0.541 -45.799 17.190 1.00 18.22 164 SER A CA 1
ATOM 1219 C C . SER A 1 172 ? 0.570 -45.826 18.711 1.00 17.93 164 SER A C 1
ATOM 1220 O O . SER A 1 172 ? -0.255 -45.172 19.367 1.00 19.10 164 SER A O 1
ATOM 1223 N N . THR A 1 173 ? 1.492 -46.598 19.295 1.00 16.58 165 THR A N 1
ATOM 1224 C CA . THR A 1 173 ? 1.611 -46.645 20.751 1.00 18.48 165 THR A CA 1
ATOM 1225 C C . THR A 1 173 ? 1.809 -45.249 21.336 1.00 16.45 165 THR A C 1
ATOM 1226 O O . THR A 1 173 ? 1.159 -44.873 22.321 1.00 18.48 165 THR A O 1
ATOM 1230 N N . ILE A 1 174 ? 2.703 -44.465 20.739 1.00 17.16 166 ILE A N 1
ATOM 1231 C CA . ILE A 1 174 ? 3.031 -43.142 21.273 1.00 19.26 166 ILE A CA 1
ATOM 1232 C C . ILE A 1 174 ? 1.885 -42.163 21.061 1.00 18.06 166 ILE A C 1
ATOM 1233 O O . ILE A 1 174 ? 1.586 -41.342 21.936 1.00 19.01 166 ILE A O 1
ATOM 1238 N N . LEU A 1 175 ? 1.225 -42.228 19.904 1.00 18.71 167 LEU A N 1
ATOM 1239 C CA . LEU A 1 175 ? 0.072 -41.363 19.660 1.00 17.81 167 LEU A CA 1
ATOM 1240 C C . LEU A 1 175 ? -1.029 -41.624 20.684 1.00 18.03 167 LEU A C 1
ATOM 1241 O O . LEU A 1 175 ? -1.605 -40.691 21.263 1.00 21.45 167 LEU A O 1
ATOM 1246 N N . LEU A 1 176 ? -1.313 -42.898 20.941 1.00 19.37 168 LEU A N 1
ATOM 1247 C CA . LEU A 1 176 ? -2.375 -43.239 21.881 1.00 17.51 168 LEU A CA 1
ATOM 1248 C C . LEU A 1 176 ? -1.994 -42.875 23.314 1.00 15.69 168 LEU A C 1
ATOM 1249 O O . LEU A 1 176 ? -2.821 -42.341 24.068 1.00 18.96 168 LEU A O 1
ATOM 1254 N N . ALA A 1 177 ? -0.759 -43.170 23.716 1.00 16.55 169 ALA A N 1
ATOM 1255 C CA . ALA A 1 177 ? -0.339 -42.841 25.077 1.00 17.95 169 ALA A CA 1
ATOM 1256 C C . ALA A 1 177 ? -0.357 -41.334 25.307 1.00 16.72 169 ALA A C 1
ATOM 1257 O O . ALA A 1 177 ? -0.836 -40.863 26.345 1.00 17.81 169 ALA A O 1
ATOM 1259 N N . ALA A 1 178 ? 0.148 -40.560 24.341 1.00 17.12 170 ALA A N 1
ATOM 1260 C CA . ALA A 1 178 ? 0.114 -39.105 24.465 1.00 18.35 170 ALA A CA 1
ATOM 1261 C C . ALA A 1 178 ? -1.316 -38.604 24.607 1.00 18.65 170 ALA A C 1
ATOM 1262 O O . ALA A 1 178 ? -1.637 -37.838 25.525 1.00 19.27 170 ALA A O 1
ATOM 1264 N N A SER A 1 179 ? -2.199 -39.030 23.701 0.45 19.49 171 SER A N 1
ATOM 1265 N N B SER A 1 179 ? -2.199 -39.043 23.710 0.55 19.54 171 SER A N 1
ATOM 1266 C CA A SER A 1 179 ? -3.565 -38.525 23.708 0.45 20.18 171 SER A CA 1
ATOM 1267 C CA B SER A 1 179 ? -3.553 -38.515 23.704 0.55 20.16 171 SER A CA 1
ATOM 1268 C C A SER A 1 179 ? -4.312 -38.948 24.963 0.45 20.62 171 SER A C 1
ATOM 1269 C C B SER A 1 179 ? -4.349 -38.973 24.920 0.55 20.49 171 SER A C 1
ATOM 1270 O O A SER A 1 179 ? -5.119 -38.179 25.498 0.45 21.08 171 SER A O 1
ATOM 1271 O O B SER A 1 179 ? -5.219 -38.237 25.397 0.55 21.70 171 SER A O 1
ATOM 1276 N N . ALA A 1 180 ? -4.050 -40.163 25.452 1.00 19.46 172 ALA A N 1
ATOM 1277 C CA . ALA A 1 180 ? -4.759 -40.657 26.630 1.00 19.88 172 ALA A CA 1
ATOM 1278 C C . ALA A 1 180 ? -4.518 -39.774 27.845 1.00 22.15 172 ALA A C 1
ATOM 1279 O O . ALA A 1 180 ? -5.340 -39.752 28.769 1.00 24.47 172 ALA A O 1
ATOM 1281 N N . PHE A 1 181 ? -3.382 -39.072 27.880 1.00 21.05 173 PHE A N 1
ATOM 1282 C CA . PHE A 1 181 ? -3.039 -38.239 29.030 1.00 24.85 173 PHE A CA 1
ATOM 1283 C C . PHE A 1 181 ? -2.936 -36.762 28.662 1.00 25.87 173 PHE A C 1
ATOM 1284 O O . PHE A 1 181 ? -2.363 -35.967 29.415 1.00 21.05 173 PHE A O 1
ATOM 1292 N N . GLY A 1 182 ? -3.541 -36.374 27.544 1.00 21.74 174 GLY A N 1
ATOM 1293 C CA . GLY A 1 182 ? -3.616 -34.976 27.161 1.00 24.32 174 GLY A CA 1
ATOM 1294 C C . GLY A 1 182 ? -2.299 -34.363 26.736 1.00 23.92 174 GLY A C 1
ATOM 1295 O O . GLY A 1 182 ? -2.139 -33.140 26.828 1.00 26.18 174 GLY A O 1
ATOM 1296 N N . ARG A 1 183 ? -1.353 -35.173 26.272 1.00 19.49 175 ARG A N 1
ATOM 1297 C CA . ARG A 1 183 ? -0.040 -34.667 25.884 1.00 18.22 175 ARG A CA 1
ATOM 1298 C C . ARG A 1 183 ? 0.003 -34.374 24.391 1.00 24.54 175 ARG A C 1
ATOM 1299 O O . ARG A 1 183 ? -0.781 -34.915 23.604 1.00 21.67 175 ARG A O 1
ATOM 1307 N N . LEU A 1 184 ? 0.941 -33.507 24.001 1.00 19.26 176 LEU A N 1
ATOM 1308 C CA . LEU A 1 184 ? 1.231 -33.331 22.582 1.00 20.90 176 LEU A CA 1
ATOM 1309 C C . LEU A 1 184 ? 1.781 -34.624 21.999 1.00 20.07 176 LEU A C 1
ATOM 1310 O O . LEU A 1 184 ? 2.549 -35.335 22.651 1.00 20.74 176 LEU A O 1
ATOM 1315 N N . ALA A 1 185 ? 1.416 -34.916 20.747 1.00 19.28 177 ALA A N 1
ATOM 1316 C CA . ALA A 1 185 ? 1.954 -36.069 20.031 1.00 18.96 177 ALA A CA 1
ATOM 1317 C C . ALA A 1 185 ? 2.830 -35.577 18.886 1.00 17.35 177 ALA A C 1
ATOM 1318 O O . ALA A 1 185 ? 2.353 -34.846 18.013 1.00 19.04 177 ALA A O 1
ATOM 1320 N N . LEU A 1 186 ? 4.096 -35.992 18.884 1.00 19.08 178 LEU A N 1
ATOM 1321 C CA . LEU A 1 186 ? 5.068 -35.563 17.882 1.00 18.61 178 LEU A CA 1
ATOM 1322 C C . LEU A 1 186 ? 5.481 -36.759 17.032 1.00 20.55 178 LEU A C 1
ATOM 1323 O O . LEU A 1 186 ? 5.926 -37.782 17.568 1.00 19.90 178 LEU A O 1
ATOM 1328 N N . ASP A 1 187 ? 5.358 -36.624 15.709 1.00 19.08 179 ASP A N 1
ATOM 1329 C CA . ASP A 1 187 ? 5.715 -37.714 14.807 1.00 18.03 179 ASP A CA 1
ATOM 1330 C C . ASP A 1 187 ? 7.202 -37.664 14.474 1.00 20.65 179 ASP A C 1
ATOM 1331 O O . ASP A 1 187 ? 7.833 -36.601 14.507 1.00 20.05 179 ASP A O 1
ATOM 1336 N N . ALA A 1 188 ? 7.754 -38.831 14.137 1.00 18.92 180 ALA A N 1
ATOM 1337 C CA . ALA A 1 188 ? 9.189 -39.013 13.957 1.00 19.41 180 ALA A CA 1
ATOM 1338 C C . ALA A 1 188 ? 9.713 -38.287 12.711 1.00 22.33 180 ALA A C 1
ATOM 1339 O O . ALA A 1 188 ? 8.986 -38.019 11.744 1.00 20.96 180 ALA A O 1
ATOM 1341 N N . VAL A 1 189 ? 11.022 -38.012 12.737 1.00 19.75 181 VAL A N 1
ATOM 1342 C CA . VAL A 1 189 ? 11.679 -37.281 11.662 1.00 18.94 181 VAL A CA 1
ATOM 1343 C C . VAL A 1 189 ? 11.779 -38.140 10.412 1.00 21.58 181 VAL A C 1
ATOM 1344 O O . VAL A 1 189 ? 11.858 -39.373 10.467 1.00 22.49 181 VAL A O 1
ATOM 1348 N N . HIS A 1 190 ? 11.801 -37.470 9.268 1.00 21.91 182 HIS A N 1
ATOM 1349 C CA . HIS A 1 190 ? 11.968 -38.098 7.964 1.00 24.31 182 HIS A CA 1
ATOM 1350 C C . HIS A 1 190 ? 13.415 -37.859 7.562 1.00 23.92 182 HIS A C 1
ATOM 1351 O O . HIS A 1 190 ? 13.754 -36.769 7.106 1.00 25.72 182 HIS A O 1
ATOM 1358 N N . LEU A 1 191 ? 14.273 -38.874 7.735 1.00 24.63 183 LEU A N 1
ATOM 1359 C CA . LEU A 1 191 ? 15.705 -38.652 7.544 1.00 27.26 183 LEU A CA 1
ATOM 1360 C C . LEU A 1 191 ? 16.078 -38.403 6.090 1.00 26.94 183 LEU A C 1
ATOM 1361 O O . LEU A 1 191 ? 17.111 -37.770 5.830 1.00 26.82 183 LEU A O 1
ATOM 1366 N N . ASP A 1 192 ? 15.270 -38.876 5.140 1.00 24.44 184 ASP A N 1
ATOM 1367 C CA . ASP A 1 192 ? 15.558 -38.679 3.717 1.00 29.76 184 ASP A CA 1
ATOM 1368 C C . ASP A 1 192 ? 15.071 -37.289 3.325 1.00 25.81 184 ASP A C 1
ATOM 1369 O O . ASP A 1 192 ? 13.932 -37.104 2.889 1.00 25.92 184 ASP A O 1
ATOM 1374 N N . ILE A 1 193 ? 15.976 -36.310 3.438 1.00 26.14 185 ILE A N 1
ATOM 1375 C CA . ILE A 1 193 ? 15.598 -34.899 3.335 1.00 27.68 185 ILE A CA 1
ATOM 1376 C C . ILE A 1 193 ? 15.025 -34.581 1.958 1.00 28.18 185 ILE A C 1
ATOM 1377 O O . ILE A 1 193 ? 14.016 -33.877 1.833 1.00 30.70 185 ILE A O 1
ATOM 1382 N N . LEU A 1 194 ? 15.683 -35.057 0.902 1.00 28.40 186 LEU A N 1
ATOM 1383 C CA . LEU A 1 194 ? 15.229 -34.747 -0.447 1.00 28.33 186 LEU A CA 1
ATOM 1384 C C . LEU A 1 194 ? 13.979 -35.524 -0.842 1.00 28.80 186 LEU A C 1
ATOM 1385 O O . LEU A 1 194 ? 13.389 -35.214 -1.886 1.00 29.25 186 LEU A O 1
ATOM 1390 N N . ASP A 1 195 ? 13.574 -36.519 -0.049 1.00 28.28 187 ASP A N 1
ATOM 1391 C CA . ASP A 1 195 ? 12.338 -37.272 -0.282 1.00 30.56 187 ASP A CA 1
ATOM 1392 C C . ASP A 1 195 ? 11.141 -36.449 0.205 1.00 34.37 187 ASP A C 1
ATOM 1393 O O . ASP A 1 195 ? 10.518 -36.725 1.233 1.00 30.01 187 ASP A O 1
ATOM 1398 N N . VAL A 1 196 ? 10.827 -35.406 -0.563 1.00 32.08 188 VAL A N 1
ATOM 1399 C CA . VAL A 1 196 ? 9.703 -34.542 -0.212 1.00 28.93 188 VAL A CA 1
ATOM 1400 C C . VAL A 1 196 ? 8.382 -35.275 -0.418 1.00 30.35 188 VAL A C 1
ATOM 1401 O O . VAL A 1 196 ? 7.425 -35.088 0.347 1.00 29.76 188 VAL A O 1
ATOM 1405 N N . GLU A 1 197 ? 8.305 -36.120 -1.451 1.00 30.49 189 GLU A N 1
ATOM 1406 C CA . GLU A 1 197 ? 7.096 -36.912 -1.671 1.00 35.69 189 GLU A CA 1
ATOM 1407 C C . GLU A 1 197 ? 6.776 -37.778 -0.455 1.00 33.32 189 GLU A C 1
ATOM 1408 O O . GLU A 1 197 ? 5.638 -37.788 0.042 1.00 33.22 189 GLU A O 1
ATOM 1414 N N . GLY A 1 198 ? 7.780 -38.500 0.055 1.00 30.18 190 GLY A N 1
ATOM 1415 C CA . GLY A 1 198 ? 7.550 -39.353 1.207 1.00 25.49 190 GLY A CA 1
ATOM 1416 C C . GLY A 1 198 ? 7.172 -38.570 2.451 1.00 25.74 190 GLY A C 1
ATOM 1417 O O . GLY A 1 198 ? 6.309 -38.996 3.227 1.00 24.3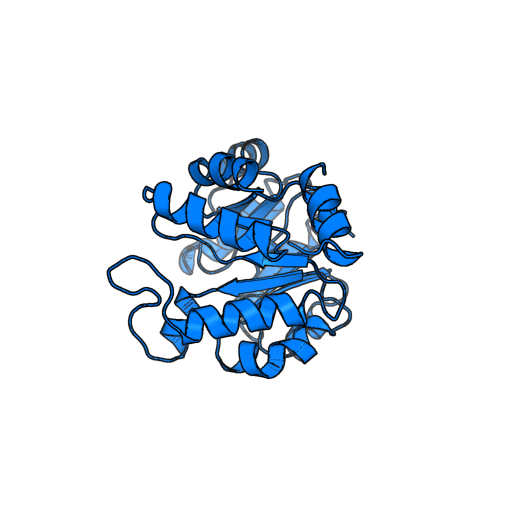7 190 GLY A O 1
ATOM 1418 N N . LEU A 1 199 ? 7.813 -37.415 2.659 1.00 28.12 191 LEU A N 1
ATOM 1419 C CA . LEU A 1 199 ? 7.471 -36.574 3.804 1.00 28.48 191 LEU A CA 1
ATOM 1420 C C . LEU A 1 199 ? 6.044 -36.060 3.701 1.00 29.85 191 LEU A C 1
ATOM 1421 O O . LEU A 1 199 ? 5.314 -36.023 4.699 1.00 29.09 191 LEU A O 1
ATOM 1426 N N . GLN A 1 200 ? 5.634 -35.644 2.504 1.00 26.06 192 GLN A N 1
ATOM 1427 C CA . GLN A 1 200 ? 4.272 -35.156 2.331 1.00 28.85 192 GLN A CA 1
ATOM 1428 C C . GLN A 1 200 ? 3.258 -36.217 2.740 1.00 25.44 192 GLN A C 1
ATOM 1429 O O . GLN A 1 200 ? 2.340 -35.944 3.522 1.00 28.95 192 GLN A O 1
ATOM 1435 N N . GLU A 1 201 ? 3.433 -37.447 2.241 1.00 25.06 193 GLU A N 1
ATOM 1436 C CA . GLU A 1 201 ? 2.508 -38.531 2.562 1.00 29.16 193 GLU A CA 1
ATOM 1437 C C . GLU A 1 201 ? 2.536 -38.864 4.047 1.00 27.73 193 GLU A C 1
ATOM 1438 O O . GLU A 1 201 ? 1.495 -39.153 4.651 1.00 26.88 193 GLU A O 1
ATOM 1444 N N . GLU A 1 202 ? 3.732 -38.844 4.641 1.00 24.47 194 GLU A N 1
ATOM 1445 C CA . GLU A 1 202 ? 3.916 -39.172 6.048 1.00 24.82 194 GLU A CA 1
ATOM 1446 C C . GLU A 1 202 ? 3.277 -38.127 6.956 1.00 26.75 194 GLU A C 1
ATOM 1447 O O . GLU A 1 202 ? 2.598 -38.470 7.933 1.00 24.83 194 GLU A O 1
ATOM 1453 N N . ALA A 1 203 ? 3.496 -36.844 6.657 1.00 23.80 195 ALA A N 1
ATOM 1454 C CA . ALA A 1 203 ? 2.919 -35.787 7.484 1.00 23.91 195 ALA A CA 1
ATOM 1455 C C . ALA A 1 203 ? 1.412 -35.681 7.274 1.00 25.48 195 ALA A C 1
ATOM 1456 O O . ALA A 1 203 ? 0.671 -35.398 8.222 1.00 25.95 195 ALA A O 1
ATOM 1458 N N . ARG A 1 204 ? 0.936 -35.883 6.037 1.00 23.45 196 ARG A N 1
ATOM 1459 C CA . ARG A 1 204 ? -0.510 -35.984 5.827 1.00 23.48 196 ARG A CA 1
ATOM 1460 C C . ARG A 1 204 ? -1.096 -37.128 6.649 1.00 23.04 196 ARG A C 1
ATOM 1461 O O . ARG A 1 204 ? -2.142 -36.970 7.296 1.00 26.08 196 ARG A O 1
ATOM 1469 N N . ASP A 1 205 ? -0.433 -38.287 6.630 1.00 24.66 197 ASP A N 1
ATOM 1470 C CA . ASP A 1 205 ? -0.867 -39.420 7.443 1.00 19.18 197 ASP A CA 1
ATOM 1471 C C . ASP A 1 205 ? -0.899 -39.052 8.921 1.00 27.47 197 ASP A C 1
ATOM 1472 O O . ASP A 1 205 ? -1.848 -39.390 9.640 1.00 26.26 197 ASP A O 1
ATOM 1477 N N . ALA A 1 206 ? 0.140 -38.361 9.391 1.00 21.44 198 ALA A N 1
ATOM 1478 C CA . ALA A 1 206 ? 0.233 -38.026 10.804 1.00 22.24 198 ALA A CA 1
ATOM 1479 C C . ALA A 1 206 ? -0.869 -37.050 11.206 1.00 22.43 198 ALA A C 1
ATOM 1480 O O . ALA A 1 206 ? -1.542 -37.249 12.224 1.00 23.89 198 ALA A O 1
ATOM 1482 N N . ALA A 1 207 ? -1.099 -36.018 10.384 1.00 23.52 199 ALA A N 1
ATOM 1483 C CA . ALA A 1 207 ? -2.135 -35.035 10.683 1.00 25.44 199 ALA A CA 1
ATOM 1484 C C . ALA A 1 207 ? -3.522 -35.666 10.648 1.00 25.88 199 ALA A C 1
ATOM 1485 O O . ALA A 1 207 ? -4.409 -35.291 11.428 1.00 25.85 199 ALA A O 1
ATOM 1487 N N . ALA A 1 208 ? -3.730 -36.624 9.748 1.00 22.80 200 ALA A N 1
ATOM 1488 C CA . ALA A 1 208 ? -5.051 -37.226 9.604 1.00 24.11 200 ALA A CA 1
ATOM 1489 C C . ALA A 1 208 ? -5.467 -38.007 10.848 1.00 22.30 200 ALA A C 1
ATOM 1490 O O . ALA A 1 208 ? -6.666 -38.106 11.129 1.00 23.16 200 ALA A O 1
ATOM 1492 N N . VAL A 1 209 ? -4.512 -38.594 11.578 1.00 22.42 201 VAL A N 1
ATOM 1493 C CA . VAL A 1 209 ? -4.834 -39.388 12.770 1.00 22.07 201 VAL A CA 1
ATOM 1494 C C . VAL A 1 209 ? -4.663 -38.604 14.062 1.00 25.01 201 VAL A C 1
ATOM 1495 O O . VAL A 1 209 ? -4.919 -39.150 15.147 1.00 25.70 201 VAL A O 1
ATOM 1499 N N . GLY A 1 210 ? -4.229 -37.353 13.990 1.00 25.24 202 GLY A N 1
ATOM 1500 C CA . GLY A 1 210 ? -4.201 -36.493 15.152 1.00 22.40 202 GLY A CA 1
ATOM 1501 C C . GLY A 1 210 ? -2.855 -36.253 15.801 1.00 21.93 202 GLY A C 1
ATOM 1502 O O . GLY A 1 210 ? -2.819 -35.786 16.948 1.00 20.80 202 GLY A O 1
ATOM 1503 N N . PHE A 1 211 ? -1.751 -36.564 15.133 1.00 20.69 203 PHE A N 1
ATOM 1504 C CA . PHE A 1 211 ? -0.490 -36.021 15.610 1.00 20.60 203 PHE A CA 1
ATOM 1505 C C . PHE A 1 211 ? -0.596 -34.500 15.609 1.00 21.06 203 PHE A C 1
ATOM 1506 O O . PHE A 1 211 ? -1.330 -33.912 14.813 1.00 21.27 203 PHE A O 1
ATOM 1514 N N . ASP A 1 212 ? 0.104 -33.865 16.548 1.00 22.26 204 ASP A N 1
ATOM 1515 C CA . ASP A 1 212 ? 0.089 -32.413 16.660 1.00 23.11 204 ASP A CA 1
ATOM 1516 C C . ASP A 1 212 ? 1.241 -31.760 15.929 1.00 22.42 204 ASP A C 1
ATOM 1517 O O . ASP A 1 212 ? 1.146 -30.573 15.577 1.00 25.18 204 ASP A O 1
ATOM 1522 N N . VAL A 1 213 ? 2.312 -32.511 15.713 1.00 21.46 205 VAL A N 1
ATOM 1523 C CA . VAL A 1 213 ? 3.597 -31.995 15.247 1.00 20.21 205 VAL A CA 1
ATOM 1524 C C . VAL A 1 213 ? 4.258 -33.066 14.388 1.00 22.13 205 VAL A C 1
ATOM 1525 O O . VAL A 1 213 ? 4.198 -34.254 14.711 1.00 21.41 205 VAL A O 1
ATOM 1529 N N . THR A 1 214 ? 4.918 -32.646 13.305 1.00 20.44 206 THR A N 1
ATOM 1530 C CA . THR A 1 214 ? 5.937 -33.469 12.662 1.00 21.85 206 THR A CA 1
ATOM 1531 C C . THR A 1 214 ? 7.282 -32.787 12.871 1.00 22.40 206 THR A C 1
ATOM 1532 O O . THR A 1 214 ? 7.454 -31.621 12.494 1.00 23.97 206 THR A O 1
ATOM 1536 N N . VAL A 1 215 ? 8.226 -33.501 13.470 1.00 19.57 207 VAL A N 1
ATOM 1537 C CA . VAL A 1 215 ? 9.544 -32.932 13.725 1.00 18.83 207 VAL A CA 1
ATOM 1538 C C . VAL A 1 215 ? 10.407 -33.109 12.484 1.00 22.41 207 VAL A C 1
ATOM 1539 O O . VAL A 1 215 ? 10.340 -34.140 11.795 1.00 22.05 207 VAL A O 1
ATOM 1543 N N . CYS A 1 216 ? 11.192 -32.078 12.175 1.00 21.98 208 CYS A N 1
ATOM 1544 C CA . CYS A 1 216 ? 12.019 -32.018 10.977 1.00 23.74 208 CYS A CA 1
ATOM 1545 C C . CYS A 1 216 ? 13.492 -31.898 11.343 1.00 26.24 208 CYS A C 1
ATOM 1546 O O . CYS A 1 216 ? 13.842 -31.381 12.406 1.00 24.21 208 CYS A O 1
ATOM 1549 N N . ILE A 1 217 ? 14.358 -32.357 10.436 1.00 25.68 209 ILE A N 1
ATOM 1550 C CA . ILE A 1 217 ? 15.801 -32.219 10.607 1.00 25.99 209 ILE A CA 1
ATOM 1551 C C . ILE A 1 217 ? 16.420 -31.287 9.582 1.00 28.72 209 ILE A C 1
ATOM 1552 O O . ILE A 1 217 ? 17.638 -31.052 9.626 1.00 27.88 209 ILE A O 1
ATOM 1557 N N . HIS A 1 218 ? 15.624 -30.719 8.677 1.00 23.73 210 HIS A N 1
ATOM 1558 C CA . HIS A 1 218 ? 16.129 -29.743 7.719 1.00 26.99 210 HIS A CA 1
ATOM 1559 C C . HIS A 1 218 ? 15.049 -28.692 7.486 1.00 24.42 210 HIS A C 1
ATOM 1560 O O . HIS A 1 218 ? 13.863 -29.040 7.393 1.00 25.82 210 HIS A O 1
ATOM 1567 N N . PRO A 1 219 ? 15.415 -27.410 7.405 1.00 26.81 211 PRO A N 1
ATOM 1568 C CA . PRO A 1 219 ? 14.379 -26.366 7.297 1.00 27.58 211 PRO A CA 1
ATOM 1569 C C . PRO A 1 219 ? 13.520 -26.472 6.046 1.00 31.51 211 PRO A C 1
ATOM 1570 O O . PRO A 1 219 ? 12.374 -26.001 6.062 1.00 27.79 211 PRO A O 1
ATOM 1574 N N . SER A 1 220 ? 14.029 -27.081 4.968 1.00 29.47 212 SER A N 1
ATOM 1575 C CA . SER A 1 220 ? 13.224 -27.262 3.761 1.00 27.92 212 SER A CA 1
ATOM 1576 C C . SER A 1 220 ? 12.006 -28.140 4.016 1.00 28.57 212 SER A C 1
ATOM 1577 O O . SER A 1 220 ? 11.049 -28.099 3.233 1.00 29.65 212 SER A O 1
ATOM 1580 N N . GLN A 1 221 ? 12.022 -28.935 5.083 1.00 27.12 213 GLN A N 1
ATOM 1581 C CA . GLN A 1 221 ? 10.884 -29.785 5.401 1.00 24.18 213 GLN A CA 1
ATOM 1582 C C . GLN A 1 221 ? 9.748 -29.024 6.070 1.00 25.43 213 GLN A C 1
ATOM 1583 O O . GLN A 1 221 ? 8.609 -29.505 6.058 1.00 26.85 213 GLN A O 1
ATOM 1589 N N . ILE A 1 222 ? 10.021 -27.850 6.646 1.00 27.31 214 ILE A N 1
ATOM 1590 C CA . ILE A 1 222 ? 8.982 -27.133 7.395 1.00 30.08 214 ILE A CA 1
ATOM 1591 C C . ILE A 1 222 ? 7.804 -26.733 6.514 1.00 32.18 214 ILE A C 1
ATOM 1592 O O . ILE A 1 222 ? 6.652 -26.941 6.929 1.00 28.89 214 ILE A O 1
ATOM 1597 N N . PRO A 1 223 ? 7.996 -26.156 5.322 1.00 30.66 215 PRO A N 1
ATOM 1598 C CA . PRO A 1 223 ? 6.826 -25.826 4.488 1.00 30.21 215 PRO A CA 1
ATOM 1599 C C . PRO A 1 223 ? 5.991 -27.040 4.138 1.00 32.72 215 PRO A C 1
ATOM 1600 O O . PRO A 1 223 ? 4.756 -26.950 4.077 1.00 33.28 215 PRO A O 1
ATOM 1604 N N . VAL A 1 224 ? 6.639 -28.181 3.903 1.00 28.41 216 VAL A N 1
ATOM 1605 C CA . VAL A 1 224 ? 5.904 -29.391 3.551 1.00 31.48 216 VAL A CA 1
ATOM 1606 C C . VAL A 1 224 ? 5.006 -29.811 4.706 1.00 30.81 216 VAL A C 1
ATOM 1607 O O . VAL A 1 224 ? 3.826 -30.131 4.515 1.00 28.23 216 VAL A O 1
ATOM 1611 N N . VAL A 1 225 ? 5.548 -29.784 5.924 1.00 24.99 217 VAL A N 1
ATOM 1612 C CA . VAL A 1 225 ? 4.790 -30.157 7.115 1.00 28.60 217 VAL A CA 1
ATOM 1613 C C . VAL A 1 225 ? 3.628 -29.195 7.337 1.00 32.84 217 VAL A C 1
ATOM 1614 O O . VAL A 1 225 ? 2.488 -29.616 7.564 1.00 31.27 217 VAL A O 1
ATOM 1618 N N . ARG A 1 226 ? 3.900 -27.886 7.283 1.00 29.57 218 ARG A N 1
ATOM 1619 C CA . ARG A 1 226 ? 2.841 -26.907 7.513 1.00 31.65 218 ARG A CA 1
ATOM 1620 C C . ARG A 1 226 ? 1.697 -27.084 6.523 1.00 34.14 218 ARG A C 1
ATOM 1621 O O . ARG A 1 226 ? 0.521 -26.988 6.896 1.00 34.65 218 ARG A O 1
ATOM 1629 N N . LYS A 1 227 ? 2.016 -27.345 5.254 1.00 31.58 219 LYS A N 1
ATOM 1630 C CA . LYS A 1 227 ? 0.961 -27.583 4.272 1.00 34.86 219 LYS A CA 1
ATOM 1631 C C . LYS A 1 227 ? 0.227 -28.893 4.552 1.00 42.52 219 LYS A C 1
ATOM 1632 O O . LYS A 1 227 ? -0.991 -28.982 4.358 1.00 39.56 219 LYS A O 1
ATOM 1638 N N . ALA A 1 228 ? 0.945 -29.920 5.015 1.00 39.72 220 ALA A N 1
ATOM 1639 C CA . ALA A 1 228 ? 0.317 -31.222 5.219 1.00 38.34 220 ALA A CA 1
ATOM 1640 C C . ALA A 1 228 ? -0.700 -31.193 6.349 1.00 40.28 220 ALA A C 1
ATOM 1641 O O . ALA A 1 228 ? -1.621 -32.017 6.373 1.00 46.14 220 ALA A O 1
ATOM 1643 N N . TYR A 1 229 ? -0.550 -30.268 7.286 1.00 38.00 221 TYR A N 1
ATOM 1644 C CA . TYR A 1 229 ? -1.412 -30.201 8.455 1.00 36.15 221 TYR A CA 1
ATOM 1645 C C . TYR A 1 229 ? -2.586 -29.248 8.224 1.00 45.74 221 TYR A C 1
ATOM 1646 O O . TYR A 1 229 ? -3.160 -28.708 9.174 1.00 44.09 221 TYR A O 1
ATOM 1655 N N . GLN A 1 258 ? -23.054 -42.995 2.237 1.00 67.40 250 GLN A N 1
ATOM 1656 C CA . GLN A 1 258 ? -22.372 -42.975 3.530 1.00 66.15 250 GLN A CA 1
ATOM 1657 C C . GLN A 1 258 ? -23.263 -42.476 4.662 1.00 65.93 250 GLN A C 1
ATOM 1658 O O . GLN A 1 258 ? -24.190 -41.695 4.446 1.00 64.01 250 GLN A O 1
ATOM 1664 N N . MET A 1 259 ? -22.957 -42.931 5.874 1.00 63.86 251 MET A N 1
ATOM 1665 C CA . MET A 1 259 ? -23.606 -42.455 7.088 1.00 65.20 251 MET A CA 1
ATOM 1666 C C . MET A 1 259 ? -22.699 -41.440 7.768 1.00 64.51 251 MET A C 1
ATOM 1667 O O . MET A 1 259 ? -21.509 -41.703 7.970 1.00 64.47 251 MET A O 1
ATOM 1672 N N . VAL A 1 260 ? -23.259 -40.280 8.104 1.00 59.49 252 VAL A N 1
ATOM 1673 C CA . VAL A 1 260 ? -22.553 -39.244 8.849 1.00 58.48 252 VAL A CA 1
ATOM 1674 C C . VAL A 1 260 ? -23.138 -39.203 10.255 1.00 58.38 252 VAL A C 1
ATOM 1675 O O . VAL A 1 260 ? -24.345 -38.989 10.426 1.00 59.64 252 VAL A O 1
ATOM 1679 N N . ASP A 1 261 ? -22.291 -39.420 11.255 1.00 57.50 253 ASP A N 1
ATOM 1680 C CA . ASP A 1 261 ? -22.682 -39.325 12.656 1.00 57.89 253 ASP A CA 1
ATOM 1681 C C . ASP A 1 261 ? -21.867 -38.218 13.327 1.00 57.37 253 ASP A C 1
ATOM 1682 O O . ASP A 1 261 ? -21.163 -37.450 12.663 1.00 56.82 253 ASP A O 1
ATOM 1687 N N . SER A 1 262 ? -21.966 -38.141 14.657 1.00 58.00 254 SER A N 1
ATOM 1688 C CA . SER A 1 262 ? -21.319 -37.050 15.386 1.00 58.03 254 SER A CA 1
ATOM 1689 C C . SER A 1 262 ? -19.816 -36.970 15.147 1.00 56.80 254 SER A C 1
ATOM 1690 O O . SER A 1 262 ? -19.323 -35.871 14.839 1.00 56.67 254 SER A O 1
ATOM 1693 N N . PRO A 1 263 ? -19.035 -38.050 15.260 1.00 56.49 255 PRO A N 1
ATOM 1694 C CA . PRO A 1 263 ? -17.581 -37.902 15.058 1.00 56.12 255 PRO A CA 1
ATOM 1695 C C . PRO A 1 263 ? -17.190 -37.468 13.652 1.00 55.67 255 PRO A C 1
ATOM 1696 O O . PRO A 1 263 ? -16.182 -36.767 13.497 1.00 55.77 255 PRO A O 1
ATOM 1700 N N . VAL A 1 264 ? -17.946 -37.860 12.624 1.00 55.63 256 VAL A N 1
ATOM 1701 C CA . VAL A 1 264 ? -17.598 -37.466 11.258 1.00 55.87 256 VAL A CA 1
ATOM 1702 C C . VAL A 1 264 ? -17.716 -35.954 11.087 1.00 57.90 256 VAL A C 1
ATOM 1703 O O . VAL A 1 264 ? -16.926 -35.331 10.363 1.00 56.74 256 VAL A O 1
ATOM 1707 N N . LEU A 1 265 ? -18.703 -35.339 11.746 1.00 56.37 257 LEU A N 1
ATOM 1708 C CA . LEU A 1 265 ? -18.808 -33.883 11.717 1.00 57.73 257 LEU A CA 1
ATOM 1709 C C . LEU A 1 265 ? -17.645 -33.228 12.453 1.00 57.31 257 LEU A C 1
ATOM 1710 O O . LEU A 1 265 ? -17.202 -32.140 12.067 1.00 58.33 257 LEU A O 1
ATOM 1715 N N . THR A 1 266 ? -17.139 -33.867 13.511 1.00 56.61 258 THR A N 1
ATOM 1716 C CA . THR A 1 266 ? -15.939 -33.358 14.167 1.00 56.91 258 THR A CA 1
ATOM 1717 C C . THR A 1 266 ? -14.738 -33.416 13.229 1.00 57.05 258 THR A C 1
ATOM 1718 O O . THR A 1 266 ? -13.903 -32.503 13.222 1.00 57.92 258 THR A O 1
ATOM 1722 N N . HIS A 1 267 ? -14.638 -34.485 12.429 1.00 56.78 259 HIS A N 1
ATOM 1723 C CA . HIS A 1 267 ? -13.601 -34.551 11.403 1.00 57.79 259 HIS A CA 1
ATOM 1724 C C . HIS A 1 267 ? -13.681 -33.352 10.472 1.00 58.83 259 HIS A C 1
ATOM 1725 O O . HIS A 1 267 ? -12.656 -32.744 10.140 1.00 60.20 259 HIS A O 1
ATOM 1732 N N . ALA A 1 268 ? -14.896 -32.997 10.042 1.00 58.77 260 ALA A N 1
ATOM 1733 C CA . ALA A 1 268 ? -15.070 -31.862 9.143 1.00 61.21 260 ALA A CA 1
ATOM 1734 C C . ALA A 1 268 ? -14.684 -30.554 9.823 1.00 61.69 260 ALA A C 1
ATOM 1735 O O . ALA A 1 268 ? -14.071 -29.681 9.198 1.00 63.39 260 ALA A O 1
ATOM 1737 N N . GLU A 1 269 ? -15.033 -30.402 11.104 1.00 60.61 261 GLU A N 1
ATOM 1738 C CA . GLU A 1 269 ? -14.654 -29.198 11.836 1.00 62.00 261 GLU A CA 1
ATOM 1739 C C . GLU A 1 269 ? -13.143 -29.106 12.005 1.00 62.20 261 GLU A C 1
ATOM 1740 O O . GLU A 1 269 ? -12.560 -28.027 11.848 1.00 64.11 261 GLU A O 1
ATOM 1746 N N . THR A 1 270 ? -12.496 -30.228 12.335 1.00 60.93 262 THR A N 1
ATOM 1747 C CA . THR A 1 270 ? -11.041 -30.245 12.444 1.00 61.91 262 THR A CA 1
ATOM 1748 C C . THR A 1 270 ? -10.383 -29.815 11.136 1.00 63.86 262 THR A C 1
ATOM 1749 O O . THR A 1 270 ? -9.365 -29.112 11.147 1.00 65.74 262 THR A O 1
ATOM 1753 N N . MET A 1 271 ? -10.963 -30.209 9.997 1.00 63.93 263 MET A N 1
ATOM 1754 C CA . MET A 1 271 ? -10.438 -29.777 8.704 1.00 66.46 263 MET A CA 1
ATOM 1755 C C . MET A 1 271 ? -10.558 -28.266 8.537 1.00 75.08 263 MET A C 1
ATOM 1756 O O . MET A 1 271 ? -9.585 -27.591 8.179 1.00 79.37 263 MET A O 1
ATOM 1761 N N . LEU A 1 272 ? -11.754 -27.717 8.785 1.00 75.46 264 LEU A N 1
ATOM 1762 C CA . LEU A 1 272 ? -11.952 -26.273 8.681 1.00 83.89 264 LEU A CA 1
ATOM 1763 C C . LEU A 1 272 ? -10.979 -25.509 9.568 1.00 90.97 264 LEU A C 1
ATOM 1764 O O . LEU A 1 272 ? -10.630 -24.361 9.265 1.00 99.85 264 LEU A O 1
ATOM 1769 N N . ARG A 1 273 ? -10.529 -26.131 10.654 1.00 83.09 265 ARG A N 1
ATOM 1770 C CA . ARG A 1 273 ? -9.571 -25.535 11.576 1.00 75.22 265 ARG A CA 1
ATOM 1771 C C . ARG A 1 273 ? -8.139 -25.960 11.246 1.00 74.19 265 ARG A C 1
ATOM 1772 O O . ARG A 1 273 ? -7.657 -25.763 10.129 1.00 80.36 265 ARG A O 1
#

Sequence (238 aa):
HMNLRAAGPGWLFCPADRPERFAKAAAAADVVILDLEDGVAEAQKPAARNALRDTPLDPERTVVVRINAGGTADQARDLEALAGTAYTTVMLPKAESAAQVIELAPRDVIALVETARGAVCAAEIAAADDPTVGMMWGAEDLIATLGGSSSRRADGAYRDVARHVRSTILLAASSAFGRLALDAVHLDILDVEGLQEEARDAAAVGFDVTVCIHPSQIPVVRKAYQMVDSPVLTHAETMLR

Organism: Mycobacterium tuberculosis (strain ATCC 25618 / H37Rv) (NCBI:txid83332)

Nearest PDB structures (foldseek):
  6chu-assembly1_A  TM=1.004E+00  e=7.192E-50  Mycobacterium tuberculosis H37Rv
  6cj3-assembly1_A  TM=1.003E+00  e=7.219E-48  Mycobacterium tuberculosis H37Rv
  6cj4-assembly1_A  TM=9.989E-01  e=8.137E-48  Mycobacterium tuberculosis H37Rv
  1u5h-assembly1_A  TM=1.002E+00  e=4.783E-44  Mycobacterium tuberculosis
  6as5-assembly1_B  TM=1.001E+00  e=5.724E-44  Mycobacterium tuberculosis H37Rv

GO terms:
  GO:0000287 magnesium ion binding (F, IPI)
  GO:0006107 oxaloacetate metabolic process (P, IPI)

Radius of gyration: 17.29 Å; Cα contacts (8 Å, |Δi|>4): 467; chains: 1; bounding box: 57×38×39 Å

CATH classification: 3.20.20.60

Secondary structure (DSSP, 8-state):
---GGGS-SEEEEEETT-GGGHHHHHHH-SEEEEESSTTS-GGGHHHHHHHHHHS---TTSEEEE-PPTT-HHHHHHHHHHHTS---EEEETT---HHHHHTTTTSEEEEEE-SHHHHHTHHHHHHSTTEEEEEE-HHHHHHHHT-S-SB-TTSPBPHHHHHHHHHHHHHHHHTT-EEEEPP---TT-HHHHHHHHHHHHHHT-SEEEESSTTHHHHHHHH-----HHHHHHHHHHH-

B-factor: mean 31.92, std 13.75, range [15.69, 99.85]

Solvent-accessible surface area: 11393 Å² total; per-residue (Å²): 151,26,97,13,148,65,14,24,25,0,0,5,22,7,38,0,42,106,45,113,94,0,73,124,8,43,91,30,9,30,0,2,0,0,3,0,8,91,40,4,66,116,88,78,9,77,49,0,15,76,9,1,102,109,46,102,24,80,41,88,81,2,0,0,23,0,9,21,16,81,57,74,31,12,42,105,0,35,102,0,12,88,61,33,70,24,42,1,2,0,0,0,41,0,52,37,27,67,37,0,94,101,0,53,117,66,22,0,0,0,3,0,6,9,45,153,0,18,122,29,3,46,101,0,0,45,8,133,11,1,42,0,0,4,0,10,0,57,34,1,15,63,79,83,68,46,117,47,11,49,106,118,118,32,37,9,85,96,64,0,125,129,4,37,59,35,0,23,123,10,0,71,76,87,50,50,2,1,0,1,1,16,8,91,87,55,164,46,68,129,19,2,45,100,15,0,129,85,0,30,90,96,40,8,56,3,2,1,0,54,71,59,58,2,0,82,25,0,102,163,16,75,232,163,86,73,84,69,57,108,73,103,44,107,70,152,162,201

InterPro domains:
  IPR005000 HpcH/HpaI aldolase/citrate lyase domain [PF03328] (11-211)
  IPR011206 Citrate lyase beta subunit-like [PIRSF015582] (5-271)
  IPR015813 Pyruvate/Phosphoenolpyruvate kinase-like domain superfamily [SSF51621] (9-223)
  IPR040442 Pyruvate kinase-like domain superfamily [G3DSA:3.20.20.60] (1-222)

=== Feature glossary ===
Each block in this record encodes a different view of the same protein. In brief:

Predicted aligned error. PAE(i, j) answers: if I align the predicted and true structures on residue i, how far off (in Å) do I expect residue j to be? A block-diagonal PAE matrix with low values on the blocks and high values off-diagonal is the signature of a multi-domain protein with confidently predicted domains but uncertain inter-domain orientation.

Contact-map, Ramachandran, and PAE plots. Plot images: a contact map (which residues are close in 3D, as an N×N binary image), a Ramachandran scatter (backbone torsion angles, revealing secondary-structure composition at a glance), and — for AlphaFold structures — a PAE heatmap (pairwise prediction confidence).

Backbone torsions (φ/ψ). φ (phi) and ψ (psi) are the two rotatable backbone dihedrals per residue: φ is the C(i-1)–N–Cα–C torsion, ψ is the N–Cα–C–N(i+1) torsion, both in degrees on (−180°, 180°]. α-helical residues cluster near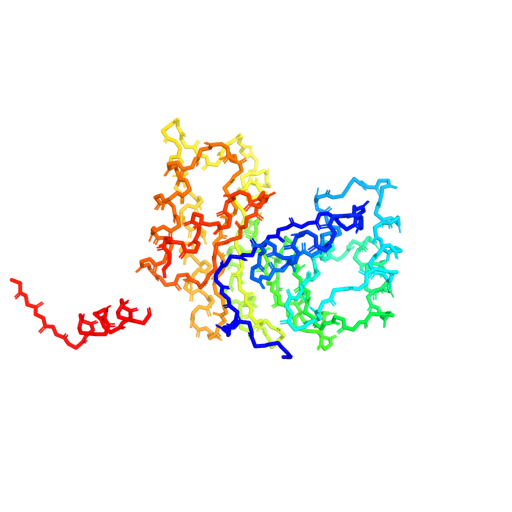 (−60°, −45°); β-strand residues near (−120°, +130°). A Ramachandran plot is simply a scatter of (φ, ψ) for every residue.

Foldseek 3Di. A 3Di character summarizes, for each residue, the relative orientation of the Cα frame of its nearest spatial neighbor. Because it encodes fold topology rather than chemistry, 3Di alignments detect remote structural similarity that sequence alignment misses.

Radius of gyration, Cα contacts, bounding box. Three whole-structure scalars: the radius of gyration (RMS distance of Cα from centroid, in Å), the count of Cα–Cα contacts (pairs closer than 8 Å and separated by more than four residues in sequence — i.e. tertiary, not local, contacts), and the bounding-box dimensions. Together they distinguish compact globular folds from extended fibres or disordered chains.

Sequence. Sequence gives the chain of amino acids in standard one-letter code (A=alanine, C=cysteine, …, Y=tyrosine), read N→C. It is the only feature that is directly encoded by the gene; all structural features are derived from the folded form of this sequence.

mmCIF coordinates. Atomic coordinates in PDBx/mmCIF format — the same representation the Protein Data Bank distributes. Each line of the _atom_site loop places one backbone atom in Cartesian space (units: ångströms, origin: arbitrary).

Secondary structure (3-state, P-SEA). Three-state secondary structure (P-SEA) collapses the eight DSSP classes into helix (a), strand (b), and coil (c). P-SEA assigns these from Cα geometry alone — distances and angles — without requiring backbone oxygens, so it works on any Cα trace.

InterPro / GO / CATH / organism. Functional annotations link the protein to curated databases. InterPro entries identify conserved domains and families by matching the sequence against member-database signatures (Pfam, PROSITE, CDD, …). Gene Ontology (GO) terms describe molecular function, biological process, and cellular component in a controlled vocabulary. CATH places the structure in a hierarchical fold classification (Class/Architecture/Topology/Homologous-superfamily). The organism is the source species.

B-factor. B-factor (Debye–Waller factor) reflects atomic displacement in the crystal lattice. It is an experimental observable (units Å²), not a prediction; low values mean the atom is pinned down, high values mean it moves or is heterogeneous across the crystal.

Rendered structure images. Structure images are PyMOL renders from six orthogonal camera directions. Cartoon representation draws helices as coils and strands as arrows; sticks shows the backbone as bonds; surface shows the solvent-excluded envelope. Rainbow coloring maps sequence position to hue (blue→red, N→C); chain coloring assigns a distinct color per polypeptide.

Solvent-accessible surface area. Solvent-accessible surface area (SASA) is the area in Å² traced out by the centre of a 1.4 Å probe sphere (a water molecule) rolled over the protein's van der Waals surface (Shrake–Rupley / Lee–Richards construction). Buried residues have near-zero SASA; fully exposed residues can exceed 200 Å². The total SASA scales roughly with the number of surface residues.

Secondary structure (8-state, DSSP). The SS8 string is DSSP's per-residue secondary-structure call. α-helix (H) means an i→i+4 H-bond ladder; β-strand (E) means the residue participates in a β-sheet; 3₁₀ (G) and π (I) are tighter and wider helices; T/S are turns/bends; '-' is loop.

pLDDT. For AlphaFold models, the B-factor field carries pLDDT — the model's own estimate of local accuracy on a 0–100 scale. Regions with pLDDT<50 should be treated as essentially unmodeled; they often correspond to intrinsically disordered segments.

Nearest PDB structures. Nearest PDB neighbors are the top structural matches found by Foldseek when searching this structure against the entire Protein Data Bank. Each hit reports a TM-score (0 to 1; >0.5 almost always implies the same fold) and an E-value. These are *structural* homologs — they may share no detectable sequence similarity.